Protein AF-A0A7S1LM70-F1 (afdb_monomer_lite)

Sequence (191 aa):
QLAQAATGIADCIKNAGPGILSAEEVKQVAGKLFTLMDSSLQRTQVEEKLADEDKAAAKRALQHFADDDDDDKDSDTDEEEQLRRNCEEVLGALMQVNCNEFLPCLEECGRRLSAWISTPHSKVVAMYLGCDLVEHLKEKSEPLWPCLMPEVFNALGSTDADARTAAAYCINLAAPLASFSQAAPGAFRRL

InterPro domains:
  IPR011989 Armadillo-like helical [G3DSA:1.25.10.10] (1-191)
  IPR016024 Armadillo-type fold [SSF48371] (9-172)
  IPR041389 Importin repeat 6 [PF18829] (2-107)

Structure (mmCIF, N/CA/C/O backbone):
data_AF-A0A7S1LM70-F1
#
_entry.i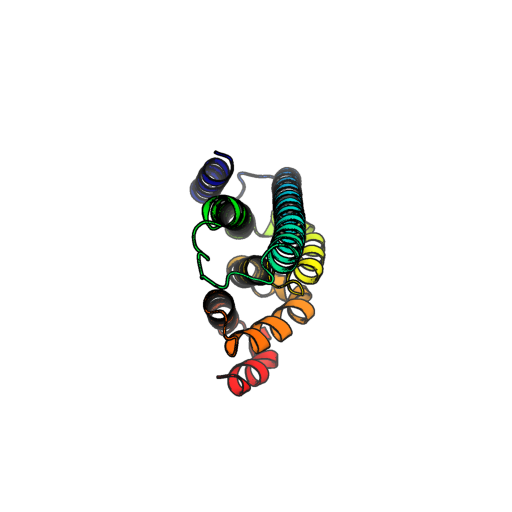d   AF-A0A7S1LM70-F1
#
loop_
_atom_site.group_PDB
_atom_site.id
_atom_site.type_symbol
_atom_site.label_atom_id
_atom_site.label_alt_id
_atom_site.label_comp_id
_atom_site.label_asym_id
_atom_site.label_entity_id
_atom_site.label_seq_id
_atom_site.pdbx_PDB_ins_code
_atom_site.Cartn_x
_atom_site.Cartn_y
_atom_site.Cartn_z
_atom_site.occupancy
_atom_site.B_iso_or_equiv
_atom_site.auth_seq_id
_atom_site.auth_comp_id
_atom_site.auth_asym_id
_atom_site.auth_atom_id
_atom_site.pdbx_PDB_model_num
ATOM 1 N N . GLN A 1 1 ? 18.795 6.825 2.603 1.00 74.31 1 GLN A N 1
ATOM 2 C CA . GLN A 1 1 ? 18.461 7.575 3.849 1.00 74.31 1 GLN A CA 1
ATOM 3 C C . GLN A 1 1 ? 16.952 7.707 4.080 1.00 74.31 1 GLN A C 1
ATOM 5 O O . GLN A 1 1 ? 16.509 7.458 5.194 1.00 74.31 1 GLN A O 1
ATOM 10 N N . LEU A 1 2 ? 16.147 8.052 3.064 1.00 84.69 2 LEU A N 1
ATOM 11 C CA . LEU A 1 2 ? 14.689 8.201 3.221 1.00 84.69 2 LEU A CA 1
ATOM 12 C C . LEU A 1 2 ? 13.965 6.888 3.564 1.00 84.69 2 LEU A C 1
ATOM 14 O O . LEU A 1 2 ? 13.113 6.890 4.445 1.00 84.69 2 LEU A O 1
ATOM 18 N N . ALA A 1 3 ? 14.350 5.765 2.945 1.00 85.25 3 ALA A N 1
ATOM 19 C CA . ALA A 1 3 ? 13.751 4.460 3.238 1.00 85.25 3 ALA A CA 1
ATOM 20 C C . ALA A 1 3 ? 13.913 4.064 4.720 1.00 85.25 3 ALA A C 1
ATOM 22 O O . ALA A 1 3 ? 12.948 3.678 5.373 1.00 85.25 3 ALA A O 1
ATOM 23 N N . GLN A 1 4 ? 15.109 4.242 5.289 1.00 90.38 4 GLN A N 1
ATOM 24 C CA . GLN A 1 4 ? 15.376 3.967 6.709 1.00 90.38 4 GLN A CA 1
ATOM 25 C C . GLN A 1 4 ? 14.598 4.901 7.643 1.00 90.38 4 GLN A C 1
ATOM 27 O O . GLN A 1 4 ? 14.129 4.476 8.697 1.00 90.38 4 GLN A O 1
ATOM 32 N N . ALA A 1 5 ? 14.442 6.172 7.257 1.00 92.62 5 ALA A N 1
ATOM 33 C CA . ALA A 1 5 ? 13.630 7.112 8.019 1.00 92.62 5 ALA A CA 1
ATOM 34 C C . ALA A 1 5 ? 12.156 6.676 8.057 1.00 92.62 5 ALA A C 1
ATOM 36 O O . ALA A 1 5 ? 11.540 6.755 9.115 1.00 92.62 5 ALA A O 1
ATOM 37 N N . ALA A 1 6 ? 11.610 6.172 6.944 1.00 94.25 6 ALA A N 1
ATOM 38 C CA . ALA A 1 6 ? 10.252 5.633 6.907 1.00 94.25 6 ALA A CA 1
ATOM 39 C C . ALA A 1 6 ? 10.093 4.435 7.861 1.00 94.25 6 ALA A C 1
ATOM 41 O O . ALA A 1 6 ? 9.179 4.445 8.680 1.00 94.25 6 ALA A O 1
ATOM 42 N N . THR A 1 7 ? 11.037 3.487 7.872 1.00 93.75 7 THR A N 1
ATOM 43 C CA . THR A 1 7 ? 11.036 2.376 8.845 1.00 93.75 7 THR A CA 1
ATOM 44 C C . THR A 1 7 ? 11.032 2.880 10.291 1.00 93.75 7 THR A C 1
ATOM 46 O O . THR A 1 7 ? 10.171 2.501 11.080 1.00 93.75 7 THR A O 1
ATOM 49 N N . GLY A 1 8 ? 11.928 3.813 10.635 1.00 95.56 8 GLY A N 1
ATOM 50 C CA . GLY A 1 8 ? 11.978 4.372 11.989 1.00 95.56 8 GLY A CA 1
ATOM 51 C C . GLY A 1 8 ? 10.697 5.113 12.389 1.00 95.56 8 GLY A C 1
ATOM 52 O O . GLY A 1 8 ? 10.307 5.077 13.554 1.00 95.56 8 GLY A O 1
ATOM 53 N N . ILE A 1 9 ? 10.006 5.752 11.439 1.00 95.88 9 ILE A N 1
ATOM 54 C CA . ILE A 1 9 ? 8.702 6.383 11.681 1.00 95.88 9 ILE A CA 1
ATOM 55 C C . ILE A 1 9 ? 7.627 5.320 11.934 1.00 95.88 9 ILE A C 1
ATOM 57 O O . ILE A 1 9 ? 6.858 5.471 12.885 1.00 95.88 9 ILE A O 1
ATOM 61 N N . ALA A 1 10 ? 7.580 4.251 11.131 1.00 96.88 10 ALA A N 1
ATOM 62 C CA . ALA A 1 10 ? 6.634 3.152 11.321 1.00 96.88 10 ALA A CA 1
ATOM 63 C C . ALA A 1 10 ? 6.796 2.532 12.716 1.00 96.88 10 ALA A C 1
ATOM 65 O O . ALA A 1 10 ? 5.814 2.397 13.447 1.00 96.88 10 ALA A O 1
ATOM 66 N N . ASP A 1 11 ? 8.036 2.260 13.130 1.00 97.31 11 ASP A N 1
ATOM 67 C CA . ASP A 1 11 ? 8.347 1.736 14.461 1.00 97.31 11 ASP A CA 1
ATOM 68 C C . ASP A 1 11 ? 7.925 2.695 15.576 1.00 97.31 11 ASP A C 1
ATOM 70 O O . ASP A 1 11 ? 7.333 2.271 16.571 1.00 97.31 11 ASP A O 1
ATOM 74 N N . CYS A 1 12 ? 8.189 3.997 15.429 1.00 97.00 12 CYS A N 1
ATOM 75 C CA . CYS A 1 12 ? 7.746 4.998 16.402 1.00 97.00 12 CYS A CA 1
ATOM 76 C C . CYS A 1 12 ? 6.218 4.998 16.557 1.00 97.00 12 CYS A C 1
ATOM 78 O O . CYS A 1 12 ? 5.722 5.021 17.682 1.00 97.00 12 CYS A O 1
ATOM 80 N N . ILE A 1 13 ? 5.476 4.947 15.446 1.00 96.69 13 ILE A N 1
ATOM 81 C CA . ILE A 1 13 ? 4.006 4.943 15.447 1.00 96.69 13 ILE A CA 1
ATOM 82 C C . ILE A 1 13 ? 3.476 3.667 16.110 1.00 96.69 13 ILE A C 1
ATOM 84 O O . ILE A 1 13 ? 2.653 3.751 17.024 1.00 96.69 13 ILE A O 1
ATOM 88 N N . LYS A 1 14 ? 3.988 2.495 15.708 1.00 96.56 14 LYS A N 1
ATOM 89 C CA . LYS A 1 14 ? 3.602 1.192 16.274 1.00 96.56 14 LYS A CA 1
ATOM 90 C C . LYS A 1 14 ? 3.845 1.145 17.786 1.00 96.56 14 LYS A C 1
ATOM 92 O O . LYS A 1 14 ? 2.970 0.713 18.532 1.00 96.56 14 LYS A O 1
ATOM 97 N N . ASN A 1 15 ? 5.003 1.629 18.243 1.00 97.06 15 ASN A N 1
ATOM 98 C CA . ASN A 1 15 ? 5.385 1.605 19.658 1.00 97.06 15 ASN A CA 1
ATOM 99 C C . ASN A 1 15 ? 4.656 2.648 20.512 1.00 97.06 15 ASN A C 1
ATOM 101 O O . ASN A 1 15 ? 4.409 2.399 21.691 1.00 97.06 15 ASN A O 1
ATOM 105 N N . ALA A 1 16 ? 4.317 3.809 19.949 1.00 96.44 16 ALA A N 1
ATOM 106 C CA . ALA A 1 16 ? 3.545 4.821 20.665 1.00 96.44 16 ALA A CA 1
ATOM 107 C C . ALA A 1 16 ? 2.099 4.367 20.924 1.00 96.44 16 ALA A C 1
ATOM 109 O O . ALA A 1 16 ? 1.536 4.673 21.975 1.00 96.44 16 ALA A O 1
ATOM 110 N N . GLY A 1 17 ? 1.524 3.598 19.994 1.00 93.19 17 GLY A N 1
ATOM 111 C CA . GLY A 1 17 ? 0.194 3.018 20.129 1.00 93.19 17 GLY A CA 1
ATOM 112 C C . GLY A 1 17 ? -0.952 4.002 19.843 1.00 93.19 17 GLY A C 1
ATOM 113 O O . GLY A 1 17 ? -0.739 5.069 19.261 1.00 93.19 17 GLY A O 1
ATOM 114 N N . PRO A 1 18 ? -2.196 3.628 20.198 1.00 94.25 18 PRO A N 1
ATOM 115 C CA . PRO A 1 18 ? -3.384 4.370 19.785 1.00 94.25 18 PRO A CA 1
ATOM 116 C C . PRO A 1 18 ? -3.525 5.756 20.414 1.00 94.25 18 PRO A C 1
ATOM 118 O O . PRO A 1 18 ? -3.229 5.952 21.592 1.00 94.25 18 PRO A O 1
ATOM 121 N N . GLY A 1 19 ? -4.073 6.700 19.643 1.00 87.81 19 GLY A N 1
ATOM 122 C CA . GLY A 1 19 ? -4.445 8.035 20.125 1.00 87.81 19 GLY A CA 1
ATOM 123 C C . GLY A 1 19 ? -3.283 9.023 20.249 1.00 87.81 19 GLY A C 1
ATOM 124 O O . GLY A 1 19 ? -3.474 10.111 20.789 1.00 87.81 19 GLY A O 1
ATOM 125 N N . ILE A 1 20 ? -2.091 8.665 19.757 1.00 92.69 20 ILE A N 1
ATOM 126 C CA . ILE A 1 20 ? -0.926 9.561 19.742 1.00 92.69 20 ILE A CA 1
ATOM 127 C C . ILE A 1 20 ? -0.993 10.599 18.613 1.00 92.69 20 ILE A C 1
ATOM 129 O O . ILE A 1 20 ? -0.403 11.668 18.740 1.00 92.69 20 ILE A O 1
ATOM 133 N N . LEU A 1 21 ? -1.716 10.298 17.528 1.00 96.25 21 LEU A N 1
ATOM 134 C CA . LEU A 1 21 ? -1.940 11.209 16.408 1.00 96.25 21 LEU A CA 1
ATOM 135 C C . LEU A 1 21 ? -3.422 11.563 16.304 1.00 96.25 21 LEU A C 1
ATOM 137 O O . LEU A 1 21 ? -4.296 10.701 16.381 1.00 96.25 21 LEU A O 1
ATOM 141 N N . SER A 1 22 ? -3.703 12.838 16.067 1.00 96.06 22 SER A N 1
ATOM 142 C CA . SER A 1 22 ? -5.025 13.311 15.664 1.00 96.06 22 SER A CA 1
ATOM 143 C C . SER A 1 22 ? -5.340 12.934 14.211 1.00 96.06 22 SER A C 1
ATOM 145 O O . SER A 1 22 ? -4.446 12.682 13.405 1.00 96.06 22 SER A O 1
ATOM 147 N N . ALA A 1 23 ? -6.621 12.977 13.831 1.00 95.12 23 ALA A N 1
ATOM 148 C CA . ALA A 1 23 ? -7.045 12.741 12.446 1.00 95.12 23 ALA A CA 1
ATOM 149 C C . ALA A 1 23 ? -6.369 13.676 11.427 1.00 95.12 23 ALA A C 1
ATOM 151 O O . ALA A 1 23 ? -6.061 13.259 10.311 1.00 95.12 23 ALA A O 1
ATOM 152 N N . GLU A 1 24 ? -6.100 14.926 11.809 1.00 97.06 24 GLU A N 1
ATOM 153 C CA . GLU A 1 24 ? -5.404 15.874 10.937 1.00 97.06 24 GLU A CA 1
ATOM 154 C C . GLU A 1 24 ? -3.925 15.499 10.767 1.00 97.06 24 GLU A C 1
ATOM 156 O O . GLU A 1 24 ? -3.412 15.513 9.650 1.00 97.06 24 GLU A O 1
ATOM 161 N N . GLU A 1 25 ? -3.246 15.085 11.838 1.00 97.50 25 GLU A N 1
ATOM 162 C CA . GLU A 1 25 ? -1.858 14.613 11.757 1.00 97.50 25 GLU A CA 1
ATOM 163 C C . GLU A 1 25 ? -1.750 13.327 10.934 1.00 97.50 25 GLU A C 1
ATOM 165 O O . GLU A 1 25 ? -0.886 13.236 10.062 1.00 97.50 25 GLU A O 1
ATOM 170 N N . VAL A 1 26 ? -2.664 12.370 11.133 1.00 97.88 26 VAL A N 1
ATOM 171 C CA . VAL A 1 26 ? -2.740 11.147 10.318 1.00 97.88 26 VAL A CA 1
ATOM 172 C C . VAL A 1 26 ? -2.883 11.499 8.838 1.00 97.88 26 VAL A C 1
ATOM 174 O O . VAL A 1 26 ? -2.116 11.005 8.010 1.00 97.88 26 VAL A O 1
ATOM 177 N N . LYS A 1 27 ? -3.804 12.408 8.499 1.00 97.44 27 LYS A N 1
ATOM 178 C CA . LYS A 1 27 ? -4.020 12.857 7.120 1.00 97.44 27 LYS A CA 1
ATOM 179 C C . LYS A 1 27 ? -2.780 13.525 6.524 1.00 97.44 27 LYS A C 1
ATOM 181 O O . LYS A 1 27 ? -2.438 13.266 5.369 1.00 97.44 27 LYS A O 1
ATOM 186 N N . GLN A 1 28 ? -2.091 14.367 7.291 1.00 97.62 28 GLN A N 1
ATOM 187 C CA . GLN A 1 28 ? -0.872 15.037 6.834 1.00 97.62 28 GLN A CA 1
ATOM 188 C C . GLN A 1 28 ? 0.273 14.054 6.593 1.00 97.62 28 GLN A C 1
ATOM 190 O O . GLN A 1 28 ? 0.974 14.174 5.585 1.00 97.62 28 GLN A O 1
ATOM 195 N N . VAL A 1 29 ? 0.470 13.087 7.492 1.00 97.50 29 VAL A N 1
ATOM 196 C CA . VAL A 1 29 ? 1.502 12.055 7.333 1.00 97.50 29 VAL A CA 1
ATOM 197 C C . VAL A 1 29 ? 1.180 11.184 6.120 1.00 97.50 29 VAL A C 1
ATOM 199 O O . VAL A 1 29 ? 2.020 11.072 5.228 1.00 97.50 29 VAL A O 1
ATOM 202 N N . ALA A 1 30 ? -0.045 10.660 6.019 1.00 97.94 30 ALA A N 1
ATOM 203 C CA . ALA A 1 30 ? -0.473 9.843 4.884 1.00 97.94 30 ALA A CA 1
ATOM 204 C C . ALA A 1 30 ? -0.316 10.587 3.546 1.00 97.94 30 ALA A C 1
ATOM 206 O O . ALA A 1 30 ? 0.267 10.058 2.602 1.00 97.94 30 ALA A O 1
ATOM 207 N N . GLY A 1 31 ? -0.747 11.851 3.470 1.00 97.62 31 GLY A N 1
ATOM 208 C CA . GLY A 1 31 ? -0.610 12.670 2.263 1.00 97.62 31 GLY A CA 1
ATOM 209 C C . GLY A 1 31 ? 0.844 12.887 1.826 1.00 97.62 31 GLY A C 1
ATOM 210 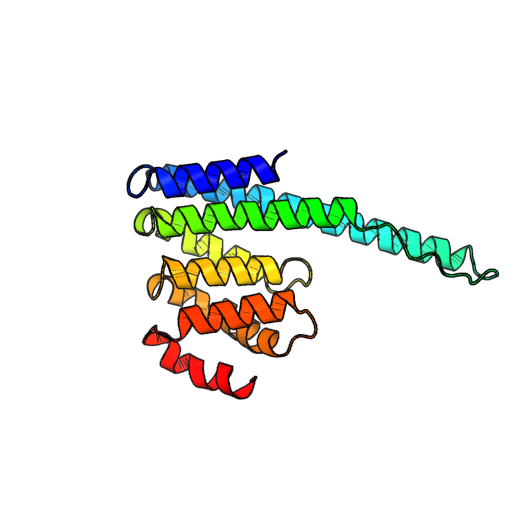O O . GLY A 1 31 ? 1.154 12.819 0.632 1.00 97.62 31 GLY A O 1
ATOM 211 N N . LYS A 1 32 ? 1.760 13.103 2.781 1.00 97.69 32 LYS A N 1
ATOM 212 C CA . LYS A 1 32 ? 3.200 13.213 2.495 1.00 97.69 32 LYS A CA 1
ATOM 213 C C . LYS A 1 32 ? 3.779 11.895 1.984 1.00 97.69 32 LYS A C 1
ATOM 215 O O . LYS A 1 32 ? 4.539 11.922 1.019 1.00 97.69 32 LYS A O 1
ATOM 220 N N . LEU A 1 33 ? 3.396 10.766 2.581 1.00 98.00 33 LEU A N 1
ATOM 221 C CA . LEU A 1 33 ? 3.830 9.437 2.140 1.00 98.00 33 LEU A CA 1
ATOM 222 C C . LEU A 1 33 ? 3.344 9.140 0.721 1.00 98.00 33 LEU A C 1
ATOM 224 O O . LEU A 1 33 ? 4.151 8.770 -0.124 1.00 98.00 33 LEU A O 1
ATOM 228 N N . PHE A 1 34 ? 2.072 9.411 0.413 1.00 97.56 34 PHE A N 1
ATOM 229 C CA . PHE A 1 34 ? 1.555 9.248 -0.948 1.00 97.56 34 PHE A CA 1
ATOM 230 C C . PHE A 1 34 ? 2.295 10.120 -1.964 1.00 97.56 34 PHE A C 1
ATOM 232 O O . PHE A 1 34 ? 2.633 9.646 -3.044 1.00 97.56 34 PHE A O 1
ATOM 239 N N . THR A 1 35 ? 2.605 11.368 -1.609 1.00 96.44 35 THR A N 1
ATOM 240 C CA . THR A 1 35 ? 3.386 12.268 -2.474 1.00 96.44 35 THR A CA 1
ATOM 241 C C . THR A 1 35 ? 4.795 11.725 -2.720 1.00 96.44 35 THR A C 1
ATOM 243 O O . THR A 1 35 ? 5.309 11.792 -3.839 1.00 96.44 35 THR A O 1
ATOM 246 N N . LEU A 1 36 ? 5.428 11.172 -1.684 1.00 96.19 36 LEU A N 1
ATOM 247 C CA . LEU A 1 36 ? 6.760 10.588 -1.785 1.00 96.19 36 LEU A CA 1
ATOM 248 C C . LEU A 1 36 ? 6.760 9.330 -2.663 1.00 96.19 36 LEU A C 1
ATOM 250 O O . LEU A 1 36 ? 7.633 9.191 -3.518 1.00 96.19 36 LEU A O 1
ATOM 254 N N . MET A 1 37 ? 5.754 8.468 -2.503 1.00 95.94 37 MET A N 1
ATOM 255 C CA . MET A 1 37 ? 5.565 7.274 -3.328 1.00 95.94 37 MET A CA 1
ATOM 256 C C . MET A 1 37 ? 5.287 7.629 -4.792 1.00 95.94 37 MET A C 1
ATOM 258 O O . MET A 1 37 ? 5.911 7.055 -5.676 1.00 95.94 37 MET A O 1
ATOM 262 N N . ASP A 1 38 ? 4.421 8.610 -5.067 1.00 94.38 38 ASP A N 1
ATOM 263 C CA . ASP A 1 38 ? 4.188 9.095 -6.435 1.00 94.38 38 ASP A CA 1
ATOM 264 C C . ASP A 1 38 ? 5.478 9.616 -7.074 1.00 94.38 38 ASP A C 1
ATOM 266 O O . ASP A 1 38 ? 5.779 9.307 -8.225 1.00 94.38 38 ASP A O 1
ATOM 270 N N . SER A 1 39 ? 6.253 10.395 -6.316 1.00 94.50 39 SER A N 1
ATOM 271 C CA . SER A 1 39 ? 7.518 10.950 -6.797 1.00 94.50 39 SER A CA 1
ATOM 272 C C . SER A 1 39 ? 8.534 9.844 -7.089 1.00 94.50 39 SER A C 1
ATOM 274 O O . SER A 1 39 ? 9.260 9.934 -8.073 1.00 94.50 39 SER A O 1
ATOM 276 N N . SER A 1 40 ? 8.573 8.808 -6.246 1.00 94.00 40 SER A N 1
ATOM 277 C CA . SER A 1 40 ? 9.378 7.600 -6.454 1.00 94.00 40 SER A CA 1
ATOM 278 C C . SER A 1 40 ? 8.985 6.877 -7.742 1.00 94.00 40 SER A C 1
ATOM 280 O O . SER A 1 40 ? 9.829 6.649 -8.603 1.00 94.00 40 SER A O 1
ATOM 282 N N . LEU A 1 41 ? 7.690 6.622 -7.940 1.00 92.25 41 LEU A N 1
ATOM 283 C CA . LEU A 1 41 ? 7.180 5.987 -9.156 1.00 92.25 41 LEU A CA 1
ATOM 284 C C . LEU A 1 41 ? 7.474 6.804 -10.416 1.00 92.25 41 LEU A C 1
ATOM 286 O O . LEU A 1 41 ? 7.793 6.240 -11.459 1.00 92.25 41 LEU A O 1
ATOM 290 N N . GLN A 1 42 ? 7.378 8.132 -10.334 1.00 92.44 42 GLN A N 1
ATOM 291 C CA . GLN A 1 42 ? 7.704 9.001 -11.457 1.00 92.44 42 GLN A CA 1
ATOM 292 C C . GLN A 1 42 ? 9.191 8.923 -11.830 1.00 92.44 42 GLN A C 1
ATOM 294 O O . GLN A 1 42 ? 9.500 8.951 -13.019 1.00 92.44 42 GLN A O 1
ATOM 299 N N . ARG A 1 43 ? 10.099 8.827 -10.848 1.00 92.00 43 ARG A N 1
ATOM 300 C CA . ARG A 1 43 ? 11.539 8.670 -11.111 1.00 92.00 43 ARG A CA 1
ATOM 301 C C . ARG A 1 43 ? 11.833 7.343 -11.804 1.00 92.00 43 ARG A C 1
ATOM 303 O O . ARG A 1 43 ? 12.395 7.378 -12.894 1.00 92.00 43 ARG A O 1
ATOM 310 N N . THR A 1 44 ? 11.311 6.234 -11.274 1.00 90.25 44 THR A N 1
ATOM 311 C CA . THR A 1 44 ? 11.448 4.906 -11.897 1.00 90.25 44 THR A CA 1
ATOM 312 C C . THR A 1 44 ? 10.946 4.907 -13.350 1.00 90.25 44 THR A C 1
ATOM 314 O O . THR A 1 44 ? 11.648 4.466 -14.252 1.00 90.25 44 THR A O 1
ATOM 317 N N . GLN A 1 45 ? 9.786 5.519 -13.631 1.00 88.56 45 GLN A N 1
ATOM 318 C CA . GLN A 1 45 ? 9.267 5.621 -15.007 1.00 88.56 45 GLN A CA 1
ATOM 319 C C . GLN A 1 45 ? 10.154 6.439 -15.959 1.00 88.56 45 GLN A C 1
ATOM 321 O O . GLN A 1 45 ? 10.109 6.235 -17.174 1.00 88.56 45 GLN A O 1
ATOM 326 N N . VAL A 1 46 ? 10.879 7.439 -15.453 1.00 90.06 46 VAL A N 1
ATOM 327 C CA . VAL A 1 46 ? 11.810 8.232 -16.269 1.00 90.06 46 VAL A CA 1
ATOM 328 C C . VAL A 1 46 ? 13.066 7.417 -16.559 1.00 90.06 46 VAL A C 1
ATOM 330 O O . VAL A 1 46 ? 13.498 7.375 -17.708 1.00 90.06 46 VAL A O 1
ATOM 333 N N . GLU A 1 47 ? 13.613 6.749 -15.547 1.00 88.12 47 GLU A N 1
ATOM 334 C CA . GLU A 1 47 ? 14.801 5.898 -15.665 1.00 88.12 47 GLU A CA 1
ATOM 335 C C . GLU A 1 47 ? 14.580 4.743 -16.644 1.00 88.12 47 GLU A C 1
ATOM 337 O O . GLU A 1 47 ? 15.414 4.517 -17.518 1.00 88.12 47 GLU A O 1
ATOM 342 N N . GLU A 1 48 ? 13.422 4.084 -16.585 1.00 84.69 48 GLU A N 1
ATOM 343 C CA . GLU A 1 48 ? 13.042 3.024 -17.527 1.00 84.69 48 GLU A CA 1
ATOM 344 C C . GLU A 1 48 ? 12.985 3.524 -18.970 1.00 84.69 48 GLU A C 1
ATOM 346 O O . GLU A 1 48 ? 13.536 2.898 -19.873 1.00 84.69 48 GLU A O 1
ATOM 351 N N . LYS A 1 49 ? 12.370 4.689 -19.205 1.00 87.75 49 LYS A N 1
ATOM 352 C CA . LYS A 1 49 ? 12.294 5.267 -20.555 1.00 87.75 49 LYS A CA 1
ATOM 353 C C . LYS A 1 49 ? 13.672 5.592 -21.111 1.00 87.75 49 LYS A C 1
ATOM 355 O O . LYS A 1 49 ? 13.933 5.306 -22.276 1.00 87.75 49 LYS A O 1
ATOM 360 N N . LEU A 1 50 ? 14.544 6.169 -20.288 1.00 88.50 50 LEU A N 1
ATOM 361 C CA . LEU A 1 50 ? 15.925 6.444 -20.680 1.00 88.50 50 LEU A CA 1
ATOM 362 C C . LEU A 1 50 ? 16.677 5.138 -20.965 1.00 88.50 50 LEU A C 1
ATOM 364 O O . LEU A 1 50 ? 17.359 5.029 -21.980 1.00 88.50 50 LEU A O 1
ATOM 368 N N . ALA A 1 51 ? 16.486 4.113 -20.131 1.00 85.88 51 ALA A N 1
ATOM 369 C CA . ALA A 1 51 ? 17.080 2.799 -20.332 1.00 85.88 51 ALA A CA 1
ATOM 370 C C . ALA A 1 51 ? 16.614 2.132 -21.637 1.00 85.88 51 ALA A C 1
ATOM 372 O O . ALA A 1 51 ? 17.440 1.543 -22.336 1.00 85.88 51 ALA A O 1
ATOM 373 N N . ASP A 1 52 ? 15.330 2.233 -21.978 1.00 86.31 52 ASP A N 1
ATOM 374 C CA . ASP A 1 52 ? 14.766 1.711 -23.224 1.00 86.31 52 ASP A CA 1
ATOM 375 C C . ASP A 1 52 ? 15.299 2.460 -24.453 1.00 86.31 52 ASP A C 1
ATOM 377 O O . ASP A 1 52 ? 15.637 1.839 -25.467 1.00 86.31 52 ASP A O 1
ATOM 381 N N . GLU A 1 53 ? 15.409 3.789 -24.370 1.00 88.94 53 GLU A N 1
ATOM 382 C CA . GLU A 1 53 ? 15.993 4.626 -25.422 1.00 88.94 53 GLU A CA 1
ATOM 383 C C . GLU A 1 53 ? 17.473 4.288 -25.651 1.00 88.94 53 GLU A C 1
ATOM 385 O O . GLU A 1 53 ? 17.885 4.092 -26.800 1.00 88.94 53 GLU A O 1
ATOM 390 N N . ASP A 1 54 ? 18.244 4.124 -24.575 1.00 87.38 54 ASP A N 1
ATOM 391 C CA . ASP A 1 54 ? 19.649 3.720 -24.621 1.00 87.38 54 ASP A CA 1
ATOM 392 C C . ASP A 1 54 ? 19.812 2.310 -25.198 1.00 87.38 54 ASP A C 1
ATOM 394 O O . ASP A 1 54 ? 20.625 2.107 -26.104 1.00 87.38 54 ASP A O 1
ATOM 398 N N . LYS A 1 55 ? 19.000 1.335 -24.757 1.00 84.94 55 LYS A N 1
ATOM 399 C CA . LYS A 1 55 ? 18.995 -0.031 -25.316 1.00 84.94 55 LYS A CA 1
ATOM 400 C C . LYS A 1 55 ? 18.652 -0.010 -26.808 1.00 84.94 55 LYS A C 1
ATOM 402 O O . LYS A 1 55 ? 19.296 -0.694 -27.609 1.00 84.94 55 LYS A O 1
ATOM 407 N N . ALA A 1 56 ? 17.679 0.801 -27.223 1.00 87.44 56 ALA A N 1
ATOM 408 C CA . ALA A 1 56 ? 17.315 0.949 -28.629 1.00 87.44 56 ALA A CA 1
ATOM 409 C C . ALA A 1 56 ? 18.430 1.610 -29.460 1.00 87.44 56 ALA A C 1
ATOM 411 O O . ALA A 1 56 ? 18.672 1.198 -30.600 1.00 87.44 56 ALA A O 1
ATOM 412 N N . ALA A 1 57 ? 19.121 2.612 -28.910 1.00 86.19 57 ALA A N 1
ATOM 413 C CA . ALA A 1 57 ? 20.252 3.275 -29.552 1.00 86.19 57 ALA A CA 1
ATOM 414 C C . ALA A 1 57 ? 21.468 2.341 -29.671 1.00 86.19 57 ALA A C 1
ATOM 416 O O . ALA A 1 57 ? 22.027 2.205 -30.763 1.00 86.19 57 ALA A O 1
ATOM 417 N N . ALA A 1 58 ? 21.815 1.627 -28.597 1.00 84.56 58 ALA A N 1
ATOM 418 C CA . ALA A 1 58 ? 22.879 0.627 -28.570 1.00 84.56 58 ALA A CA 1
ATOM 419 C C . ALA A 1 58 ? 22.616 -0.493 -29.585 1.00 84.56 58 ALA A C 1
ATOM 421 O O . ALA A 1 58 ? 23.483 -0.798 -30.401 1.00 84.56 58 ALA A O 1
ATOM 422 N N . LYS A 1 59 ? 21.385 -1.021 -29.650 1.00 84.25 59 LYS A N 1
ATOM 423 C CA . LYS A 1 59 ? 20.983 -2.034 -30.642 1.00 84.25 59 LYS A CA 1
ATOM 424 C C . LYS A 1 59 ? 21.094 -1.543 -32.090 1.00 84.25 59 LYS A C 1
ATOM 426 O O . LYS A 1 59 ? 21.378 -2.332 -32.989 1.00 84.25 59 LYS A O 1
ATOM 431 N N . ARG A 1 60 ? 20.870 -0.248 -32.345 1.00 83.94 60 ARG A N 1
ATOM 432 C CA . ARG A 1 60 ? 21.089 0.356 -33.673 1.00 83.94 60 ARG A CA 1
ATOM 433 C C . ARG A 1 60 ? 22.578 0.503 -33.996 1.00 83.94 60 ARG A C 1
ATOM 435 O O . ARG A 1 60 ? 22.949 0.312 -35.149 1.00 83.94 60 ARG A O 1
ATOM 442 N N . ALA A 1 61 ? 23.411 0.818 -33.004 1.00 79.62 61 ALA A N 1
ATOM 443 C CA . ALA A 1 61 ? 24.856 0.976 -33.168 1.00 79.62 61 ALA A CA 1
ATOM 444 C C . ALA A 1 61 ? 25.605 -0.368 -33.292 1.00 79.62 61 ALA A C 1
ATOM 446 O O . ALA A 1 61 ? 26.568 -0.467 -34.048 1.00 79.62 61 ALA A O 1
ATOM 447 N N . LEU A 1 62 ? 25.135 -1.414 -32.604 1.00 70.75 62 LEU A N 1
ATOM 448 C CA . LEU A 1 62 ? 25.755 -2.743 -32.513 1.00 70.75 62 LEU A CA 1
ATOM 449 C C . LEU A 1 62 ? 25.265 -3.744 -33.572 1.00 70.75 62 LEU A C 1
ATOM 451 O O . LEU A 1 62 ? 25.438 -4.946 -33.399 1.00 70.75 62 LEU A O 1
ATOM 455 N N . GLN A 1 63 ? 24.733 -3.295 -34.718 1.00 61.38 63 GLN A N 1
ATOM 456 C CA . GLN A 1 63 ? 24.317 -4.177 -35.829 1.00 61.38 63 GLN A CA 1
ATOM 457 C C . GLN A 1 63 ? 25.430 -5.108 -36.389 1.00 61.38 63 GLN A C 1
ATOM 459 O O . GLN A 1 63 ? 25.184 -5.807 -37.371 1.00 61.38 63 GLN A O 1
ATOM 464 N N . HIS A 1 64 ? 26.637 -5.146 -35.806 1.00 52.78 64 HIS A N 1
ATOM 465 C CA . HIS A 1 64 ? 27.743 -6.032 -36.190 1.00 52.78 64 HIS A CA 1
ATOM 466 C C . HIS A 1 64 ? 28.416 -6.835 -35.063 1.00 52.78 64 HIS A C 1
ATOM 468 O O . HIS A 1 64 ? 29.241 -7.684 -35.386 1.00 52.78 64 HIS A O 1
ATOM 474 N N . PHE A 1 65 ? 28.071 -6.651 -33.787 1.00 52.47 65 PHE A N 1
ATOM 475 C CA . PHE A 1 65 ? 28.654 -7.447 -32.700 1.00 52.47 65 PHE A CA 1
ATOM 476 C C . PHE A 1 65 ? 27.555 -7.828 -31.713 1.00 52.47 65 PHE A C 1
ATOM 478 O O . PHE A 1 65 ? 27.103 -7.005 -30.924 1.00 52.47 65 PHE A O 1
ATOM 485 N N . ALA A 1 66 ? 27.083 -9.068 -31.831 1.00 54.50 66 ALA A N 1
ATOM 486 C CA . ALA A 1 66 ? 26.340 -9.718 -30.770 1.00 54.50 66 ALA A CA 1
ATOM 487 C C . ALA A 1 66 ? 27.373 -10.242 -29.775 1.00 54.50 66 ALA A C 1
ATOM 489 O O . ALA A 1 66 ? 28.119 -11.149 -30.125 1.00 54.50 66 ALA A O 1
ATOM 490 N N . ASP A 1 67 ? 27.432 -9.642 -28.596 1.00 50.00 67 ASP A N 1
ATOM 491 C CA . ASP A 1 67 ? 27.740 -10.381 -27.381 1.00 50.00 67 ASP A CA 1
ATOM 492 C C . ASP A 1 67 ? 26.977 -9.735 -26.224 1.00 50.00 67 ASP A C 1
ATOM 494 O O . ASP A 1 67 ? 26.907 -8.508 -26.109 1.00 50.00 67 ASP A O 1
ATOM 498 N N . ASP A 1 68 ? 26.325 -10.618 -25.471 1.00 57.47 68 ASP A N 1
ATOM 499 C CA . ASP A 1 68 ? 25.601 -10.368 -24.233 1.00 57.47 68 ASP A CA 1
ATOM 500 C C . ASP A 1 68 ? 26.555 -9.778 -23.191 1.00 57.47 68 ASP A C 1
ATOM 502 O O . ASP A 1 68 ? 27.517 -10.431 -22.800 1.00 57.47 68 ASP A O 1
ATOM 506 N N . ASP A 1 69 ? 26.243 -8.582 -22.707 1.00 46.75 69 ASP A N 1
ATOM 507 C CA . ASP A 1 69 ? 26.591 -8.151 -21.352 1.00 46.75 69 ASP A CA 1
ATOM 508 C C . ASP A 1 69 ? 25.363 -7.394 -20.835 1.00 46.75 69 ASP A C 1
ATOM 510 O O . ASP A 1 69 ? 25.202 -6.185 -21.017 1.00 46.75 69 ASP A O 1
ATOM 514 N N . ASP A 1 70 ? 24.419 -8.171 -20.307 1.00 53.62 70 ASP A N 1
ATOM 515 C CA . ASP A 1 70 ? 23.197 -7.711 -19.648 1.00 53.62 70 ASP A CA 1
ATOM 516 C C . ASP A 1 70 ? 23.398 -7.991 -18.154 1.00 53.62 70 ASP A C 1
ATOM 518 O O . ASP A 1 70 ? 22.836 -8.931 -17.614 1.00 53.62 70 ASP A O 1
ATOM 522 N N . ASP A 1 71 ? 24.277 -7.226 -17.510 1.00 54.12 71 ASP A N 1
ATOM 523 C CA . ASP A 1 71 ? 24.433 -7.224 -16.055 1.00 54.12 71 ASP A CA 1
ATOM 524 C C . ASP A 1 71 ? 24.753 -5.791 -15.590 1.00 54.12 71 ASP A C 1
ATOM 52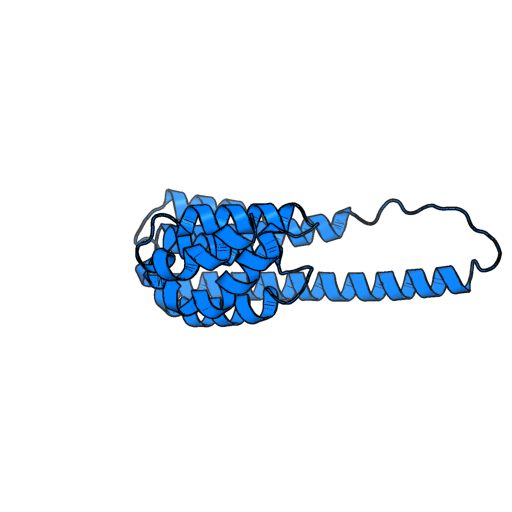6 O O . ASP A 1 71 ? 25.495 -5.063 -16.249 1.00 54.12 71 ASP A O 1
ATOM 530 N N . ASP A 1 72 ? 24.164 -5.404 -14.456 1.00 48.41 72 ASP A N 1
ATOM 531 C CA . ASP A 1 72 ? 24.283 -4.126 -13.726 1.00 48.41 72 ASP A CA 1
ATOM 532 C C . ASP A 1 72 ? 23.281 -2.995 -14.053 1.00 48.41 72 ASP A C 1
ATOM 534 O O . ASP A 1 72 ? 23.662 -1.856 -14.337 1.00 48.41 72 ASP A O 1
ATOM 538 N N . LYS A 1 73 ? 21.970 -3.249 -13.892 1.00 48.50 73 LYS A N 1
ATOM 539 C CA . LYS A 1 73 ? 20.958 -2.175 -13.706 1.00 48.50 73 LYS A CA 1
ATOM 540 C C . LYS A 1 73 ? 20.091 -2.297 -12.437 1.00 48.50 73 LYS A C 1
ATOM 542 O O . LYS A 1 73 ? 18.997 -1.738 -12.403 1.00 48.50 73 LYS A O 1
ATOM 547 N N . ASP A 1 74 ? 20.579 -2.955 -11.386 1.00 52.97 74 ASP A N 1
ATOM 548 C CA . ASP A 1 74 ? 19.741 -3.264 -10.212 1.00 52.97 74 ASP A CA 1
ATOM 549 C C . ASP A 1 74 ? 19.819 -2.260 -9.040 1.00 52.97 74 ASP A C 1
ATOM 551 O O . ASP A 1 74 ? 18.879 -2.192 -8.257 1.00 52.97 74 ASP A O 1
ATOM 555 N N . SER A 1 75 ? 20.855 -1.417 -8.889 1.00 55.25 75 SER A N 1
ATOM 556 C CA . SER A 1 75 ? 21.013 -0.692 -7.604 1.00 55.25 75 SER A CA 1
ATOM 557 C C . SER A 1 75 ? 19.949 0.372 -7.315 1.00 55.25 75 SER A C 1
ATOM 559 O O . SER A 1 75 ? 19.485 0.476 -6.182 1.00 55.25 75 SER A O 1
ATOM 561 N N . ASP A 1 76 ? 19.567 1.176 -8.308 1.00 60.25 76 ASP A N 1
ATOM 562 C CA . ASP A 1 76 ? 18.727 2.360 -8.065 1.00 60.25 76 ASP A CA 1
ATOM 563 C C . ASP A 1 76 ? 17.228 2.010 -8.086 1.00 60.25 76 ASP A C 1
ATOM 565 O O . ASP A 1 76 ? 16.436 2.572 -7.321 1.00 60.25 76 ASP A O 1
ATOM 569 N N . THR A 1 77 ? 16.845 1.012 -8.892 1.00 68.31 77 THR A N 1
ATOM 570 C CA . THR A 1 77 ? 15.484 0.452 -8.915 1.00 68.31 77 THR A CA 1
ATOM 571 C C . THR A 1 77 ? 15.138 -0.170 -7.561 1.00 68.31 77 THR A C 1
ATOM 573 O O . THR A 1 77 ? 14.068 0.116 -7.012 1.00 68.31 77 THR A O 1
ATOM 576 N N . ASP A 1 78 ? 16.074 -0.922 -6.975 1.00 79.50 78 ASP A N 1
ATOM 577 C CA . ASP A 1 78 ? 15.917 -1.555 -5.665 1.00 79.50 78 ASP A CA 1
ATOM 578 C C . ASP A 1 78 ? 15.754 -0.521 -4.538 1.00 79.50 78 ASP A C 1
ATOM 580 O O . ASP A 1 78 ? 14.931 -0.692 -3.631 1.00 79.50 78 ASP A O 1
ATOM 584 N N . GLU A 1 79 ? 16.490 0.597 -4.589 1.00 87.69 79 GLU A N 1
ATOM 585 C CA . GLU A 1 79 ? 16.369 1.667 -3.591 1.00 87.69 79 GLU A CA 1
ATOM 586 C C . GLU A 1 79 ? 14.990 2.343 -3.621 1.00 87.69 79 GLU A C 1
ATOM 588 O O . GLU A 1 79 ? 14.392 2.606 -2.567 1.00 87.69 79 GLU A O 1
ATOM 593 N N . GLU A 1 80 ? 14.468 2.625 -4.815 1.00 91.38 80 GLU A N 1
ATOM 594 C CA . GLU A 1 80 ? 13.153 3.240 -4.988 1.00 91.38 80 GLU A CA 1
ATOM 595 C C . GLU A 1 80 ? 12.019 2.273 -4.615 1.00 91.38 80 GLU A C 1
ATOM 597 O O . GLU A 1 80 ? 11.050 2.671 -3.961 1.00 91.38 80 GLU A O 1
ATOM 602 N N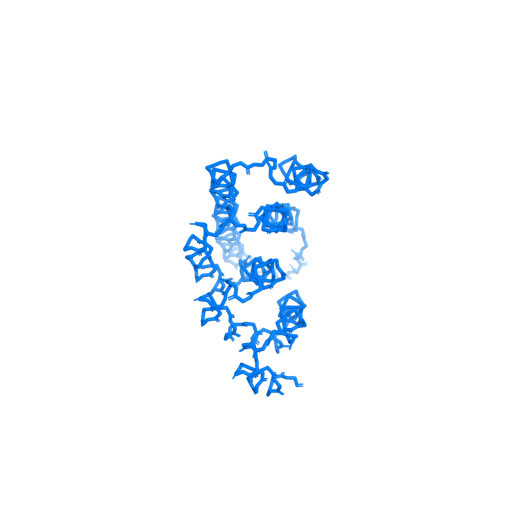 . GLU A 1 81 ? 12.142 0.988 -4.953 1.00 91.06 81 GLU A N 1
ATOM 603 C CA . GLU A 1 81 ? 11.209 -0.048 -4.504 1.00 91.06 81 GLU A CA 1
ATOM 604 C C . GLU A 1 81 ? 11.179 -0.168 -2.983 1.00 91.06 81 GLU A C 1
ATOM 606 O O . GLU A 1 81 ? 10.101 -0.105 -2.377 1.00 91.06 81 GLU A O 1
ATOM 611 N N . GLN A 1 82 ? 12.350 -0.235 -2.348 1.00 92.56 82 GLN A N 1
ATOM 612 C CA . GLN A 1 82 ? 12.459 -0.300 -0.895 1.00 92.56 82 GLN A CA 1
ATOM 613 C C . GLN A 1 82 ? 11.862 0.942 -0.226 1.00 92.56 82 GLN A C 1
ATOM 615 O O . GLN A 1 82 ? 11.169 0.832 0.790 1.00 92.56 82 GLN A O 1
ATOM 620 N N . LEU A 1 83 ? 12.080 2.133 -0.793 1.00 94.69 83 LEU A N 1
ATOM 621 C CA . LEU A 1 83 ? 11.454 3.359 -0.302 1.00 94.69 83 LEU A CA 1
ATOM 622 C C . LEU A 1 83 ? 9.926 3.249 -0.326 1.00 94.69 83 LEU A C 1
ATOM 624 O O . LEU A 1 83 ? 9.276 3.606 0.661 1.00 94.69 83 LEU A O 1
ATOM 628 N N . ARG A 1 84 ? 9.345 2.755 -1.425 1.00 95.50 84 ARG A N 1
ATOM 629 C CA . ARG A 1 84 ? 7.889 2.602 -1.561 1.00 95.50 84 ARG A CA 1
ATOM 630 C C . ARG A 1 84 ? 7.329 1.583 -0.577 1.00 95.50 84 ARG A C 1
ATOM 632 O O . ARG A 1 84 ? 6.307 1.875 0.041 1.00 95.50 84 ARG A O 1
ATOM 639 N N . ARG A 1 85 ? 7.999 0.440 -0.389 1.00 94.88 85 ARG A N 1
ATOM 640 C CA . ARG A 1 85 ? 7.620 -0.560 0.625 1.00 94.88 85 ARG A CA 1
ATOM 641 C C . ARG A 1 85 ? 7.648 0.036 2.032 1.00 94.88 85 ARG A C 1
ATOM 643 O O . ARG A 1 85 ? 6.678 -0.106 2.762 1.00 94.88 85 ARG A O 1
ATOM 650 N N . ASN A 1 86 ? 8.687 0.791 2.386 1.00 96.62 86 ASN A N 1
ATOM 651 C CA . ASN A 1 86 ? 8.784 1.378 3.726 1.00 96.62 86 ASN A CA 1
ATOM 652 C C . ASN A 1 86 ? 7.767 2.506 3.945 1.00 96.62 86 ASN A C 1
ATOM 654 O O . ASN A 1 86 ? 7.264 2.677 5.050 1.00 96.62 86 ASN A O 1
ATOM 658 N N . CYS A 1 87 ? 7.449 3.292 2.912 1.00 97.94 87 CYS A N 1
ATOM 659 C CA . CYS A 1 87 ? 6.380 4.290 3.007 1.00 97.94 87 CYS A CA 1
ATOM 660 C C . CYS A 1 87 ? 5.015 3.631 3.208 1.00 97.94 87 CYS A C 1
ATOM 662 O O . CYS A 1 87 ? 4.207 4.124 3.994 1.00 97.94 87 CYS A O 1
ATOM 664 N N . GLU A 1 88 ? 4.769 2.528 2.503 1.00 97.62 88 GLU A N 1
ATOM 665 C CA . GLU A 1 88 ? 3.561 1.734 2.676 1.00 97.62 88 GLU A CA 1
ATOM 666 C C . GLU A 1 88 ? 3.482 1.124 4.081 1.00 97.62 88 GLU A C 1
ATOM 668 O O . GLU A 1 88 ? 2.451 1.275 4.724 1.00 97.62 88 GLU A O 1
ATOM 673 N N . GLU A 1 89 ? 4.585 0.628 4.643 1.00 97.75 89 GLU A N 1
ATOM 674 C CA . GLU A 1 89 ? 4.616 0.146 6.029 1.00 97.75 89 GLU A CA 1
ATOM 675 C C . GLU A 1 89 ? 4.219 1.232 7.051 1.00 97.75 89 GLU A C 1
ATOM 677 O O . GLU A 1 89 ? 3.546 0.952 8.048 1.00 97.75 89 GLU A O 1
ATOM 682 N N . VAL A 1 90 ? 4.599 2.494 6.817 1.00 98.31 90 VAL A N 1
ATOM 683 C CA . VAL A 1 90 ? 4.144 3.609 7.665 1.00 98.31 90 VAL A CA 1
ATOM 684 C C . VAL A 1 90 ? 2.630 3.804 7.540 1.00 98.31 90 VAL A C 1
ATOM 686 O O . VAL A 1 90 ? 1.971 4.086 8.542 1.00 98.31 90 VAL A O 1
ATOM 689 N N . LEU A 1 91 ? 2.057 3.651 6.342 1.00 98.44 91 LEU A N 1
ATOM 690 C CA . LEU A 1 91 ? 0.603 3.707 6.155 1.00 98.44 91 LEU A CA 1
ATOM 691 C C . LEU A 1 91 ? -0.088 2.568 6.916 1.00 98.44 91 LEU A C 1
ATOM 693 O O . LEU A 1 91 ? -1.040 2.846 7.648 1.00 98.44 91 LEU A O 1
ATOM 697 N N . GLY A 1 92 ? 0.423 1.338 6.834 1.00 98.19 92 GLY A N 1
ATOM 698 C CA . GLY A 1 92 ? -0.052 0.208 7.634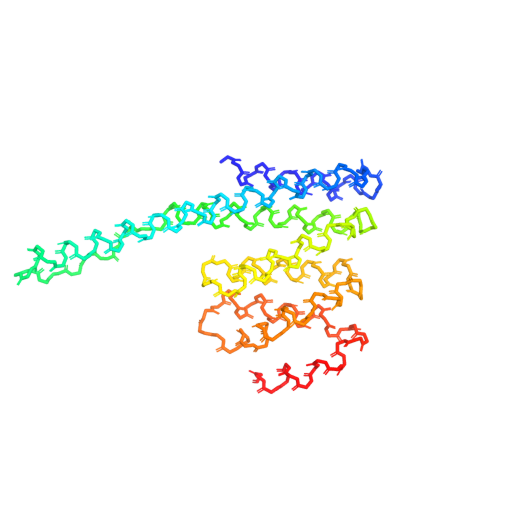 1.00 98.19 92 GLY A CA 1
ATOM 699 C C . GLY A 1 92 ? -0.000 0.490 9.133 1.00 98.19 92 GLY A C 1
ATOM 700 O O . GLY A 1 92 ? -1.004 0.347 9.831 1.00 98.19 92 GLY A O 1
ATOM 701 N N . ALA A 1 93 ? 1.119 1.030 9.628 1.00 98.31 93 ALA A N 1
ATOM 702 C CA . ALA A 1 93 ? 1.269 1.438 11.027 1.00 98.31 93 ALA A CA 1
ATOM 703 C C . ALA A 1 93 ? 0.205 2.462 11.461 1.00 98.31 93 ALA A C 1
ATOM 705 O O . ALA A 1 93 ? -0.368 2.348 12.549 1.00 98.31 93 ALA A O 1
ATOM 706 N N . LEU A 1 94 ? -0.090 3.454 10.611 1.00 98.31 94 LEU A N 1
ATOM 707 C CA . LEU A 1 94 ? -1.147 4.432 10.872 1.00 98.31 94 LEU A CA 1
ATOM 708 C C . LEU A 1 94 ? -2.523 3.765 10.948 1.00 98.31 94 LEU A C 1
ATOM 710 O O . LEU A 1 94 ? -3.282 4.068 11.868 1.00 98.31 94 LEU A O 1
ATOM 714 N N . MET A 1 95 ? -2.840 2.852 10.026 1.00 98.12 95 MET A N 1
ATOM 715 C CA . MET A 1 95 ? -4.107 2.113 10.039 1.00 98.12 95 MET A CA 1
ATOM 716 C C . MET A 1 95 ? -4.232 1.217 11.276 1.00 98.12 95 MET A C 1
ATOM 718 O O . MET A 1 95 ? -5.312 1.129 11.863 1.00 98.12 95 MET A O 1
ATOM 722 N N . GLN A 1 96 ? -3.130 0.585 11.685 1.00 97.56 96 GLN A N 1
ATOM 723 C CA . GLN A 1 96 ? -3.070 -0.331 12.817 1.00 97.56 96 GLN A CA 1
ATOM 724 C C . GLN A 1 96 ? -3.390 0.377 14.136 1.00 97.56 96 GLN A C 1
ATOM 726 O O . GLN A 1 96 ? -4.216 -0.111 14.910 1.00 97.56 96 GLN A O 1
ATOM 731 N N . VAL A 1 97 ? -2.736 1.511 14.414 1.00 97.06 97 VAL A N 1
ATOM 732 C CA . VAL A 1 97 ? -2.848 2.167 15.729 1.00 97.06 97 VAL A CA 1
ATOM 733 C C . VAL A 1 97 ? -3.825 3.347 15.743 1.00 97.06 97 VAL A C 1
ATOM 735 O O . VAL A 1 97 ? -4.351 3.668 16.802 1.00 97.06 97 VAL A O 1
ATOM 738 N N . ASN A 1 98 ? -4.149 3.946 14.590 1.00 94.56 98 ASN A N 1
ATOM 739 C CA . ASN A 1 98 ? -5.065 5.092 14.462 1.00 94.56 98 ASN A CA 1
ATOM 740 C C . ASN A 1 98 ? -6.209 4.806 13.465 1.00 94.56 98 ASN A C 1
ATOM 742 O O . ASN A 1 98 ? -6.532 5.624 12.604 1.00 94.56 98 ASN A O 1
ATOM 746 N N . CYS A 1 99 ? -6.818 3.617 13.552 1.00 95.00 99 CYS A N 1
ATOM 747 C CA . CYS A 1 99 ? -7.829 3.131 12.602 1.00 95.00 99 CYS A CA 1
ATOM 748 C C . CYS A 1 99 ? -8.957 4.141 12.327 1.00 95.00 99 CYS A C 1
ATOM 750 O O . CYS A 1 99 ? -9.321 4.344 11.171 1.00 95.00 99 CYS A O 1
ATOM 752 N N . ASN A 1 100 ? -9.523 4.773 13.363 1.00 95.75 100 ASN A N 1
ATOM 753 C CA . ASN A 1 100 ? -10.660 5.689 13.203 1.00 95.75 100 ASN A CA 1
ATOM 754 C C . ASN A 1 100 ? -10.234 7.020 12.579 1.00 95.75 100 ASN A C 1
ATOM 756 O O . ASN A 1 100 ? -10.914 7.546 11.700 1.00 95.75 100 ASN A O 1
ATOM 760 N N . GLU A 1 101 ? -9.093 7.532 13.017 1.00 97.31 101 GLU A N 1
ATOM 761 C CA . GLU A 1 101 ? -8.464 8.755 12.539 1.00 97.31 101 GLU A CA 1
ATOM 762 C C . GLU A 1 101 ? -7.974 8.611 11.092 1.00 97.31 101 GLU A C 1
ATOM 764 O O . GLU A 1 101 ? -7.911 9.605 10.372 1.00 97.31 101 GLU A O 1
ATOM 769 N N . PHE A 1 102 ? -7.676 7.385 10.646 1.00 97.81 102 PHE A N 1
ATOM 770 C CA . PHE A 1 102 ? -7.271 7.083 9.274 1.00 97.81 102 PHE A CA 1
ATOM 771 C C . PHE A 1 102 ? -8.448 6.982 8.293 1.00 97.81 102 PHE A C 1
ATOM 773 O O . PHE A 1 102 ? -8.256 7.231 7.106 1.00 97.81 102 PHE A O 1
ATOM 780 N N . LEU A 1 103 ? -9.678 6.677 8.735 1.00 96.62 103 LEU A N 1
ATOM 781 C CA . LEU A 1 103 ? -10.833 6.497 7.830 1.00 96.62 103 LEU A CA 1
ATOM 782 C C . LEU A 1 103 ? -11.081 7.650 6.839 1.00 96.62 103 LEU A C 1
ATOM 784 O O . LEU A 1 103 ? -11.420 7.361 5.690 1.00 96.62 103 LEU A O 1
ATOM 788 N N . PRO A 1 104 ? -10.883 8.936 7.196 1.00 96.12 104 PRO A N 1
ATOM 789 C CA . PRO A 1 104 ? -10.978 10.039 6.239 1.00 96.12 104 PRO A CA 1
ATOM 790 C C . PRO A 1 104 ? -9.998 9.943 5.055 1.00 96.12 104 PRO A C 1
ATOM 792 O O . PRO A 1 104 ? -10.194 10.625 4.053 1.00 96.12 104 PRO A O 1
ATOM 795 N N . CYS A 1 105 ? -8.956 9.112 5.147 1.00 97.44 105 CYS A N 1
ATOM 796 C CA . CYS A 1 105 ? -7.985 8.862 4.081 1.00 97.44 105 CYS A CA 1
ATOM 797 C C . CYS A 1 105 ? -8.416 7.741 3.115 1.00 97.44 105 CYS A C 1
ATOM 799 O O . CYS A 1 105 ? -7.704 7.481 2.146 1.00 97.44 105 CYS A O 1
ATOM 801 N N . LEU A 1 106 ? -9.556 7.068 3.330 1.00 96.56 106 LEU A N 1
ATOM 802 C CA . LEU A 1 106 ? -9.985 5.943 2.483 1.00 96.56 106 LEU A CA 1
ATOM 803 C C . LEU A 1 106 ? -10.210 6.335 1.021 1.00 96.56 106 LEU A C 1
ATOM 805 O O . LEU A 1 106 ? -9.837 5.582 0.125 1.00 96.56 106 LEU A O 1
ATOM 809 N N . GLU A 1 107 ? -10.786 7.512 0.770 1.00 95.94 107 GLU A N 1
ATOM 810 C CA . GLU A 1 107 ? -10.992 8.008 -0.596 1.00 95.94 107 GLU A CA 1
ATOM 811 C C . GLU A 1 107 ? -9.653 8.174 -1.331 1.00 95.94 107 GLU A C 1
ATOM 813 O O . GLU A 1 107 ? -9.505 7.753 -2.481 1.00 95.94 107 GLU A O 1
ATOM 818 N N . GLU A 1 108 ? -8.646 8.704 -0.631 1.00 96.56 108 GLU A N 1
ATOM 819 C CA . GLU A 1 108 ? -7.284 8.818 -1.150 1.00 96.56 108 GLU A CA 1
ATOM 820 C C . GLU A 1 108 ? -6.705 7.443 -1.475 1.00 96.56 108 GLU A C 1
ATOM 822 O O . GLU A 1 108 ? -6.208 7.234 -2.582 1.00 96.56 108 GLU A O 1
ATOM 827 N N . CYS A 1 109 ? -6.820 6.492 -0.543 1.00 97.50 109 CYS A N 1
ATOM 828 C CA . CYS A 1 109 ? -6.337 5.127 -0.731 1.00 97.50 109 CYS A CA 1
ATOM 829 C C . CYS A 1 109 ? -6.967 4.486 -1.971 1.00 97.50 109 CYS A C 1
ATOM 831 O O . CYS A 1 109 ? -6.255 3.927 -2.799 1.00 97.50 109 CYS A O 1
ATOM 833 N N . GLY A 1 110 ? -8.283 4.628 -2.152 1.00 96.00 110 GLY A N 1
ATOM 834 C CA . GLY A 1 110 ? -8.991 4.111 -3.322 1.00 96.00 110 GLY A CA 1
ATOM 835 C C . GLY A 1 110 ? -8.488 4.702 -4.638 1.00 96.00 110 GLY A C 1
ATOM 836 O O . GLY A 1 110 ? -8.287 3.973 -5.617 1.00 96.00 110 GLY A O 1
ATOM 837 N N . ARG A 1 111 ? -8.222 6.014 -4.663 1.00 95.69 111 ARG A N 1
ATOM 838 C CA . ARG A 1 111 ? -7.649 6.681 -5.837 1.00 95.69 111 ARG A CA 1
ATOM 839 C C . ARG A 1 111 ? -6.239 6.176 -6.146 1.00 95.69 111 ARG A C 1
ATOM 841 O O . ARG A 1 111 ? -5.934 5.933 -7.313 1.00 95.69 111 ARG A O 1
ATOM 848 N N . ARG A 1 112 ? -5.392 6.001 -5.127 1.00 95.38 112 ARG A N 1
ATOM 849 C CA . ARG A 1 112 ? -4.022 5.481 -5.286 1.00 95.38 112 ARG A CA 1
ATOM 850 C C . ARG A 1 112 ? -4.003 4.029 -5.731 1.00 95.38 112 ARG A C 1
ATOM 852 O O . ARG A 1 112 ? -3.351 3.729 -6.723 1.00 95.38 112 ARG A O 1
ATOM 859 N N . LEU A 1 113 ? -4.793 3.170 -5.089 1.00 95.38 113 LEU A N 1
ATOM 860 C CA . LEU A 1 113 ? -4.973 1.779 -5.499 1.00 95.38 113 LEU A CA 1
ATOM 861 C C . LEU A 1 113 ? -5.354 1.687 -6.972 1.00 95.38 113 LEU A C 1
ATOM 863 O O . LEU A 1 113 ? -4.679 1.007 -7.732 1.00 95.38 113 LEU A O 1
ATOM 867 N N . SER A 1 114 ? -6.378 2.428 -7.397 1.00 92.88 114 SER A N 1
ATOM 868 C CA . SER A 1 114 ? -6.850 2.380 -8.785 1.00 92.88 114 SER A CA 1
ATOM 869 C C . SER A 1 114 ? -5.770 2.812 -9.785 1.00 92.88 114 SER A C 1
ATOM 871 O O . SER A 1 114 ? -5.636 2.207 -10.848 1.00 92.88 114 SER A O 1
ATOM 873 N N . ALA A 1 115 ? -4.982 3.837 -9.444 1.00 92.56 115 ALA A N 1
ATOM 874 C CA . ALA A 1 115 ? -3.898 4.327 -10.292 1.00 92.56 115 ALA A CA 1
ATOM 875 C C . ALA A 1 115 ? -2.713 3.349 -10.365 1.00 92.56 115 ALA A C 1
ATOM 877 O O . ALA A 1 115 ? -2.139 3.137 -11.433 1.00 92.56 115 ALA A O 1
ATOM 878 N N . TRP A 1 116 ? -2.335 2.757 -9.234 1.00 93.88 116 TRP A N 1
ATOM 879 C CA . TRP A 1 116 ? -1.120 1.955 -9.123 1.00 93.88 116 TRP A CA 1
ATOM 880 C C . TRP A 1 116 ? -1.335 0.493 -9.511 1.00 93.88 116 TRP A C 1
ATOM 882 O O . TRP A 1 116 ? -0.500 -0.098 -10.187 1.00 93.88 116 TRP A O 1
ATOM 892 N N . ILE A 1 117 ? -2.488 -0.091 -9.180 1.00 90.12 117 ILE A N 1
ATOM 893 C CA . ILE A 1 117 ? -2.728 -1.525 -9.385 1.00 90.12 117 ILE A CA 1
ATOM 894 C C . ILE A 1 117 ? -2.727 -1.935 -10.863 1.00 90.12 117 ILE A C 1
ATOM 896 O O . ILE A 1 117 ? -2.458 -3.086 -11.188 1.00 90.12 117 ILE A O 1
ATOM 900 N N . SER A 1 118 ? -2.982 -0.991 -11.770 1.00 83.06 118 SER A N 1
ATOM 901 C CA . SER A 1 118 ? -2.990 -1.233 -13.217 1.00 83.06 118 SER A CA 1
ATOM 902 C C . SER A 1 118 ? -1.603 -1.129 -13.866 1.00 83.06 118 SER A C 1
ATOM 904 O O . SER A 1 118 ? -1.467 -1.424 -15.051 1.00 83.06 118 SER A O 1
ATOM 906 N N . THR A 1 119 ? -0.575 -0.709 -13.123 1.00 85.19 119 THR A N 1
ATOM 907 C CA . THR A 1 119 ? 0.775 -0.469 -13.653 1.00 85.19 119 THR A CA 1
ATOM 908 C C . THR A 1 119 ? 1.732 -1.544 -13.131 1.00 85.19 119 THR A C 1
ATOM 910 O O . THR A 1 119 ? 1.791 -1.724 -11.918 1.00 85.19 119 THR A O 1
ATOM 913 N N . PRO A 1 120 ? 2.511 -2.245 -13.980 1.00 82.25 120 PRO A N 1
ATOM 914 C CA . PRO A 1 120 ? 3.377 -3.346 -13.540 1.00 82.25 120 PRO A CA 1
ATOM 915 C C . PRO A 1 120 ? 4.281 -2.999 -12.342 1.00 82.25 120 PRO A C 1
ATOM 917 O O . PRO A 1 120 ? 4.214 -3.674 -11.320 1.00 82.25 120 PRO A O 1
ATOM 920 N N . HIS A 1 121 ? 5.007 -1.881 -12.412 1.00 80.50 121 HIS A N 1
ATOM 921 C CA . HIS A 1 121 ? 5.998 -1.464 -11.403 1.00 80.50 121 HIS A CA 1
ATOM 922 C C . HIS A 1 121 ? 5.406 -0.932 -10.088 1.00 80.50 121 HIS A C 1
ATOM 924 O O . HIS A 1 121 ? 6.115 -0.761 -9.099 1.00 80.50 121 HIS A O 1
ATOM 930 N N . SER A 1 122 ? 4.103 -0.645 -10.047 1.00 90.50 122 SER A N 1
ATOM 931 C CA . SER A 1 122 ? 3.422 -0.207 -8.820 1.00 90.50 122 SER A CA 1
ATOM 932 C C . SER A 1 122 ? 2.315 -1.150 -8.364 1.00 90.50 122 SER A C 1
ATOM 934 O O . SER A 1 122 ? 1.758 -0.965 -7.281 1.00 90.50 122 SER A O 1
ATOM 936 N N . LYS A 1 123 ? 2.046 -2.212 -9.129 1.00 92.81 123 LYS A N 1
ATOM 937 C CA . LYS A 1 123 ? 1.039 -3.224 -8.814 1.00 92.81 123 LYS A CA 1
ATOM 938 C C . LYS A 1 123 ? 1.309 -3.889 -7.471 1.00 92.81 123 LYS A C 1
ATOM 940 O O . LYS A 1 123 ? 0.396 -3.981 -6.656 1.00 92.81 123 LYS A O 1
ATOM 945 N N . VAL A 1 124 ? 2.548 -4.310 -7.224 1.00 93.69 124 VAL A N 1
ATOM 946 C CA . VAL A 1 124 ? 2.919 -5.017 -5.990 1.00 93.69 124 VAL A CA 1
ATOM 947 C C . VAL A 1 124 ? 2.726 -4.121 -4.765 1.00 93.69 124 VAL A C 1
ATOM 949 O O . VAL A 1 124 ? 2.049 -4.518 -3.819 1.00 93.69 124 VAL A O 1
ATOM 952 N N . VAL A 1 125 ? 3.224 -2.878 -4.790 1.00 95.44 125 VAL A N 1
ATOM 953 C CA . VAL A 1 125 ? 3.028 -1.950 -3.659 1.00 95.44 125 VAL A CA 1
ATOM 954 C C . VAL A 1 125 ? 1.555 -1.570 -3.466 1.00 95.44 125 VAL A C 1
ATOM 956 O O . VAL A 1 125 ? 1.107 -1.431 -2.332 1.00 95.44 125 VAL A O 1
ATOM 959 N N . ALA A 1 126 ? 0.770 -1.471 -4.543 1.00 96.62 126 ALA A N 1
ATOM 960 C CA . ALA A 1 126 ? -0.673 -1.271 -4.443 1.00 96.62 126 ALA A CA 1
ATOM 961 C C . ALA A 1 126 ? -1.373 -2.465 -3.777 1.00 96.62 126 ALA A C 1
ATOM 963 O O . ALA A 1 126 ? -2.268 -2.276 -2.959 1.00 96.62 126 ALA A O 1
ATOM 964 N N . MET A 1 127 ? -0.966 -3.695 -4.099 1.00 96.50 127 MET A N 1
ATOM 965 C CA . MET A 1 127 ? -1.526 -4.896 -3.475 1.00 96.50 127 MET A CA 1
ATOM 966 C C . MET A 1 127 ? -1.204 -4.969 -1.988 1.00 96.50 127 MET A C 1
ATOM 968 O O . MET A 1 127 ? -2.092 -5.309 -1.211 1.00 96.50 127 MET A O 1
ATOM 972 N N . TYR A 1 128 ? 0.014 -4.609 -1.583 1.00 97.75 128 TYR A N 1
ATOM 973 C CA . TYR A 1 128 ? 0.368 -4.538 -0.167 1.00 97.75 128 TYR A CA 1
ATOM 974 C C . TYR A 1 128 ? -0.415 -3.446 0.575 1.00 97.75 128 TYR A C 1
ATOM 976 O O . TYR A 1 128 ? -1.029 -3.759 1.590 1.00 97.75 128 TYR A O 1
ATOM 984 N N . LEU A 1 129 ? -0.591 -2.253 -0.012 1.00 98.06 129 LEU A N 1
ATOM 985 C CA . LEU A 1 129 ? -1.508 -1.249 0.547 1.00 98.06 129 LEU A CA 1
ATOM 986 C C . LEU A 1 129 ? -2.930 -1.820 0.718 1.00 98.06 129 LEU A C 1
ATOM 988 O O . LEU A 1 129 ? -3.614 -1.552 1.703 1.00 98.06 129 LEU A O 1
ATOM 992 N N . GLY A 1 130 ? -3.382 -2.624 -0.247 1.00 97.81 130 GLY A N 1
ATOM 993 C CA . GLY A 1 130 ? -4.627 -3.383 -0.155 1.00 97.81 130 GLY A CA 1
ATOM 994 C C . GLY A 1 130 ? -4.648 -4.384 1.004 1.00 97.81 130 GLY A C 1
ATOM 995 O O . GLY A 1 130 ? -5.674 -4.514 1.669 1.00 97.81 130 GLY A O 1
ATOM 996 N N . CYS A 1 131 ? -3.533 -5.065 1.271 1.00 98.31 131 CYS A N 1
ATOM 997 C CA . CYS A 1 131 ? -3.379 -5.960 2.416 1.00 98.31 131 CYS A CA 1
ATOM 998 C C . CYS A 1 131 ? -3.537 -5.196 3.731 1.00 98.31 131 CYS A C 1
ATOM 1000 O O . CYS A 1 131 ? -4.378 -5.590 4.531 1.00 98.31 131 CYS A O 1
ATOM 1002 N N . ASP A 1 132 ? -2.839 -4.075 3.913 1.00 98.44 132 ASP A N 1
ATOM 1003 C CA . ASP A 1 132 ? -2.926 -3.259 5.132 1.00 98.44 132 ASP A CA 1
ATOM 1004 C C . ASP A 1 132 ? -4.347 -2.737 5.383 1.00 98.44 132 ASP A C 1
ATOM 1006 O O . ASP A 1 132 ? -4.853 -2.764 6.511 1.00 98.44 132 ASP A O 1
ATOM 1010 N N . LEU A 1 133 ? -5.044 -2.320 4.319 1.00 98.31 133 LEU A N 1
ATOM 1011 C CA . LEU A 1 133 ? -6.448 -1.914 4.398 1.00 98.31 133 LEU A CA 1
ATOM 1012 C C . LEU A 1 133 ? -7.331 -3.060 4.911 1.00 98.31 133 LEU A C 1
ATOM 1014 O O . LEU A 1 133 ? -8.148 -2.855 5.812 1.00 98.31 133 LEU A O 1
ATOM 1018 N N . VAL A 1 134 ? -7.168 -4.266 4.363 1.00 97.94 134 VAL A N 1
ATOM 1019 C CA . VAL A 1 134 ? -7.937 -5.448 4.781 1.00 97.94 134 VAL A CA 1
ATOM 1020 C C . VAL A 1 134 ? -7.560 -5.876 6.201 1.00 97.94 134 VAL A C 1
ATOM 1022 O O . VAL A 1 134 ? -8.444 -6.163 7.005 1.00 97.94 134 VAL A O 1
ATOM 1025 N N . GLU A 1 135 ? -6.274 -5.889 6.538 1.00 98.00 135 GLU A N 1
ATOM 1026 C CA . GLU A 1 135 ? -5.763 -6.345 7.830 1.00 98.00 135 GLU A CA 1
ATOM 1027 C C . GLU A 1 135 ? -6.208 -5.433 8.976 1.00 98.00 135 GLU A C 1
ATOM 1029 O O . GLU A 1 135 ? -6.742 -5.894 9.993 1.00 98.00 135 GLU A O 1
ATOM 1034 N N . HIS A 1 136 ? -5.996 -4.128 8.817 1.00 97.94 136 HIS A N 1
ATOM 1035 C CA . HIS A 1 136 ? -6.132 -3.173 9.909 1.00 97.94 136 HIS A CA 1
ATOM 1036 C C . HIS A 1 136 ? -7.497 -2.488 9.936 1.00 97.94 136 HIS A C 1
ATOM 1038 O O . HIS A 1 136 ? -8.014 -2.197 11.018 1.00 97.94 136 HIS A O 1
ATOM 1044 N N . LEU A 1 137 ? -8.118 -2.252 8.775 1.00 97.56 137 LEU A N 1
ATOM 1045 C CA . LEU A 1 137 ? -9.437 -1.612 8.700 1.00 97.56 137 LEU A CA 1
ATOM 1046 C C . LEU A 1 137 ? -10.581 -2.617 8.523 1.00 97.56 137 LEU A C 1
ATOM 1048 O O . LEU A 1 137 ? -11.732 -2.269 8.806 1.00 97.56 137 LEU A O 1
ATOM 1052 N N . LYS A 1 138 ? -10.283 -3.861 8.124 1.00 96.25 138 LYS A N 1
ATOM 1053 C CA . LYS A 1 138 ? -11.244 -4.972 8.031 1.00 96.25 138 LYS A CA 1
ATOM 1054 C C . LYS A 1 138 ? -12.468 -4.605 7.195 1.00 96.25 138 LYS A C 1
ATOM 1056 O O . LYS A 1 138 ? -12.312 -4.110 6.082 1.00 96.25 138 LYS A O 1
ATOM 1061 N N . GLU A 1 139 ? -13.680 -4.789 7.716 1.00 95.44 139 GLU A N 1
ATOM 1062 C CA . GLU A 1 139 ? -14.944 -4.473 7.042 1.00 95.44 139 GLU A CA 1
ATOM 1063 C C . GLU A 1 139 ? -15.029 -3.000 6.606 1.00 95.44 139 GLU A C 1
ATOM 1065 O O . GLU A 1 139 ? -15.679 -2.667 5.619 1.00 95.44 139 GLU A O 1
ATOM 1070 N N . LYS A 1 140 ? -14.309 -2.086 7.274 1.00 96.50 140 LYS A N 1
ATOM 1071 C CA . LYS A 1 140 ? -14.267 -0.672 6.866 1.00 96.50 140 LYS A CA 1
ATOM 1072 C C . LYS A 1 140 ? -13.529 -0.457 5.536 1.00 96.50 140 LYS A C 1
ATOM 1074 O O . LYS A 1 140 ? -13.691 0.600 4.931 1.00 96.50 140 LYS A O 1
ATOM 1079 N N . SER A 1 141 ? -12.737 -1.430 5.076 1.00 96.62 141 SER A N 1
ATOM 1080 C CA . SER A 1 141 ? -12.060 -1.395 3.771 1.00 96.62 141 SER A CA 1
ATOM 1081 C C . SER A 1 141 ? -12.931 -1.879 2.606 1.00 96.62 141 SER A C 1
ATOM 1083 O O . SER A 1 141 ? -12.565 -1.654 1.452 1.00 96.62 141 SER A O 1
ATOM 1085 N N . GLU A 1 142 ? -14.094 -2.487 2.877 1.00 95.19 142 GLU A N 1
ATOM 1086 C CA . GLU A 1 142 ? -14.999 -3.044 1.858 1.00 95.19 142 GLU A CA 1
ATOM 1087 C C . GLU A 1 142 ? -15.327 -2.105 0.690 1.00 95.19 142 GLU A C 1
ATOM 1089 O O . GLU A 1 142 ? -15.352 -2.583 -0.447 1.00 95.19 142 GLU A O 1
ATOM 1094 N N . PRO A 1 143 ? -15.523 -0.783 0.888 1.00 95.19 143 PRO A N 1
ATOM 1095 C CA . PRO A 1 143 ? -15.775 0.128 -0.227 1.00 95.19 143 PRO A CA 1
ATOM 1096 C C . PRO A 1 143 ? -14.675 0.128 -1.300 1.00 95.19 143 PRO A C 1
ATOM 1098 O O . PRO A 1 143 ? -14.945 0.489 -2.443 1.00 95.19 143 PRO A O 1
ATOM 1101 N N . LEU A 1 144 ? -13.448 -0.278 -0.953 1.00 95.75 144 LEU A N 1
ATOM 1102 C CA . LEU A 1 144 ? -12.303 -0.349 -1.867 1.00 95.75 144 LEU A CA 1
ATOM 1103 C C . LEU A 1 144 ? -12.112 -1.744 -2.485 1.00 95.75 144 LEU A C 1
ATOM 1105 O O . LEU A 1 144 ? -11.345 -1.910 -3.431 1.00 95.75 144 LEU A O 1
ATOM 1109 N N . TRP A 1 145 ? -12.823 -2.767 -2.010 1.00 94.19 145 TRP A N 1
ATOM 1110 C CA . TRP A 1 145 ? -12.679 -4.128 -2.533 1.00 94.19 145 TRP A CA 1
ATOM 1111 C C . TRP A 1 145 ? -13.035 -4.273 -4.016 1.00 94.19 145 TRP A C 1
ATOM 1113 O O . TRP A 1 145 ? -12.348 -5.042 -4.689 1.00 94.19 145 TRP A O 1
ATOM 1123 N N . PRO A 1 146 ? -14.032 -3.556 -4.578 1.00 91.50 146 PRO A N 1
ATOM 1124 C CA . PRO A 1 146 ? -14.340 -3.655 -6.002 1.00 91.50 146 PRO A CA 1
ATOM 1125 C C . PRO A 1 146 ? -13.180 -3.280 -6.934 1.00 91.50 146 PRO A C 1
ATOM 1127 O O . PRO A 1 146 ? -13.117 -3.823 -8.034 1.00 91.50 146 PRO A O 1
ATOM 1130 N N . CYS A 1 147 ? -12.265 -2.389 -6.523 1.00 90.69 147 CYS A N 1
ATOM 1131 C CA . CYS A 1 147 ? -11.073 -2.065 -7.317 1.00 90.69 147 CYS A CA 1
ATOM 1132 C C . CYS A 1 147 ? -9.858 -2.941 -6.975 1.00 90.69 147 CYS A C 1
ATOM 1134 O O . CYS A 1 147 ? -8.998 -3.139 -7.828 1.00 90.69 147 CYS A O 1
ATOM 1136 N N . LEU A 1 148 ? -9.801 -3.500 -5.762 1.00 93.81 148 LEU A N 1
ATOM 1137 C CA . LEU A 1 148 ? -8.687 -4.325 -5.289 1.00 93.81 148 LEU A CA 1
ATOM 1138 C C . LEU A 1 148 ? -8.833 -5.813 -5.655 1.00 93.81 148 LEU A C 1
ATOM 1140 O O . LEU A 1 148 ? -7.940 -6.408 -6.258 1.00 93.81 148 LEU A O 1
ATOM 1144 N N . MET A 1 149 ? -9.955 -6.434 -5.287 1.00 93.62 149 MET A N 1
ATOM 1145 C CA . MET A 1 149 ? -10.122 -7.894 -5.307 1.00 93.62 149 MET A CA 1
ATOM 1146 C C . MET A 1 149 ? -10.022 -8.529 -6.702 1.00 93.62 149 MET A C 1
ATOM 1148 O O . MET A 1 149 ? -9.421 -9.600 -6.805 1.00 93.62 149 MET A O 1
ATOM 1152 N N . PRO A 1 150 ? -10.539 -7.921 -7.793 1.00 92.12 150 PRO A N 1
ATOM 1153 C CA . PRO A 1 150 ? -10.350 -8.480 -9.132 1.00 92.12 150 PRO A CA 1
ATOM 1154 C C . PRO A 1 150 ? -8.872 -8.653 -9.503 1.00 92.12 150 PRO A C 1
ATOM 1156 O O . PRO A 1 150 ? -8.487 -9.691 -10.044 1.00 92.12 150 PRO A O 1
ATOM 1159 N N . GLU A 1 151 ? -8.038 -7.670 -9.163 1.00 93.44 151 GLU A N 1
ATOM 1160 C CA . GLU A 1 151 ? -6.602 -7.711 -9.437 1.00 93.44 151 GLU A CA 1
ATOM 1161 C C . GLU A 1 151 ? -5.874 -8.694 -8.522 1.00 93.44 151 GLU A C 1
ATOM 1163 O O . GLU A 1 151 ? -5.022 -9.439 -9.004 1.00 93.44 151 GLU A O 1
ATOM 1168 N N . VAL A 1 152 ? -6.256 -8.778 -7.243 1.00 94.31 152 VAL A N 1
ATOM 1169 C CA . VAL A 1 152 ? -5.753 -9.808 -6.318 1.00 94.31 152 VAL A CA 1
ATOM 1170 C C . VAL A 1 152 ? -6.023 -11.209 -6.875 1.00 94.31 152 VAL A C 1
ATOM 1172 O O . VAL A 1 152 ? -5.110 -12.026 -6.963 1.00 94.31 152 VAL A O 1
ATOM 1175 N N . PHE A 1 153 ? -7.246 -11.495 -7.332 1.00 93.81 153 PHE A N 1
ATOM 1176 C CA . PHE A 1 153 ? -7.574 -12.808 -7.898 1.00 93.81 153 PHE A CA 1
ATOM 1177 C C . PHE A 1 153 ? -6.785 -13.119 -9.168 1.00 93.81 153 PHE A C 1
ATOM 1179 O O . PHE A 1 153 ? -6.377 -14.260 -9.374 1.00 93.81 153 PHE A O 1
ATOM 1186 N N . ASN A 1 154 ? -6.570 -12.124 -10.028 1.00 91.81 154 ASN A N 1
ATOM 1187 C CA . ASN A 1 154 ? -5.750 -12.301 -11.222 1.00 91.81 154 ASN A CA 1
ATOM 1188 C C . ASN A 1 154 ? -4.282 -12.570 -10.859 1.00 91.81 154 ASN A C 1
ATOM 1190 O O . ASN A 1 154 ? -3.645 -13.420 -11.480 1.00 91.81 154 ASN A O 1
ATOM 1194 N N . ALA A 1 155 ? -3.763 -11.893 -9.835 1.00 93.69 155 ALA A N 1
ATOM 1195 C CA . ALA A 1 155 ? -2.372 -12.004 -9.421 1.00 93.69 155 ALA A CA 1
ATOM 1196 C C . ALA A 1 155 ? -2.013 -13.334 -8.751 1.00 93.69 155 ALA A C 1
ATOM 1198 O O . ALA A 1 155 ? -0.848 -13.712 -8.807 1.00 93.69 155 ALA A O 1
ATOM 1199 N N . LEU A 1 156 ? -2.980 -14.099 -8.225 1.00 93.75 156 LEU A N 1
ATOM 1200 C CA . LEU A 1 156 ? -2.741 -15.464 -7.722 1.00 93.75 156 LEU A CA 1
ATOM 1201 C C . LEU A 1 156 ? -2.085 -16.383 -8.769 1.00 93.75 156 LEU A C 1
ATOM 1203 O O . LEU A 1 156 ? -1.276 -17.238 -8.419 1.00 93.75 156 LEU A O 1
ATOM 1207 N N . GLY A 1 157 ? -2.404 -16.180 -10.052 1.00 90.81 157 GLY A N 1
ATOM 1208 C CA . GLY A 1 157 ? -1.818 -16.913 -11.177 1.00 90.81 157 GLY A CA 1
ATOM 1209 C C . GLY A 1 157 ? -0.698 -16.166 -11.909 1.00 90.81 157 GLY A C 1
ATOM 1210 O O . GLY A 1 157 ? -0.339 -16.568 -13.014 1.00 90.81 157 GLY A O 1
ATOM 1211 N N . SER A 1 158 ? -0.185 -15.059 -11.358 1.00 91.56 158 SER A N 1
ATOM 1212 C CA . SER A 1 158 ? 0.867 -14.255 -11.996 1.00 91.56 158 SER A CA 1
ATOM 1213 C C . SER A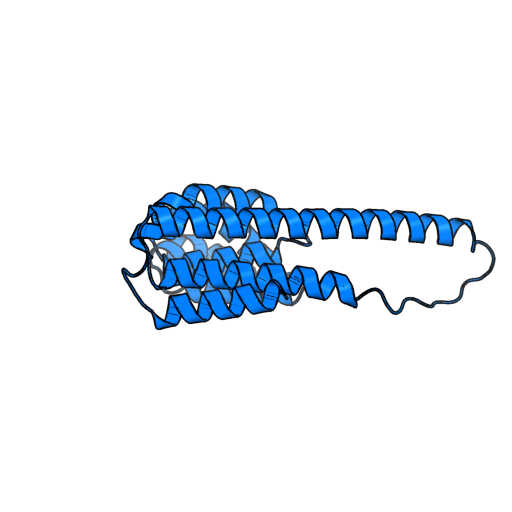 1 158 ? 2.174 -15.040 -12.128 1.00 91.56 158 SER A C 1
ATOM 1215 O O . SER A 1 158 ? 2.468 -15.891 -11.296 1.00 91.56 158 SER A O 1
ATOM 1217 N N . THR A 1 159 ? 3.003 -14.741 -13.130 1.00 91.62 159 THR A N 1
ATOM 1218 C CA . THR A 1 159 ? 4.389 -15.247 -13.195 1.00 91.62 159 THR A CA 1
ATOM 1219 C C . THR A 1 159 ? 5.315 -14.509 -12.228 1.00 91.62 159 THR A C 1
ATOM 1221 O O . THR A 1 159 ? 6.277 -15.101 -11.742 1.00 91.62 159 THR A O 1
ATOM 1224 N N . ASP A 1 160 ? 4.974 -13.269 -11.882 1.00 90.69 160 ASP A N 1
ATOM 1225 C CA . ASP A 1 160 ? 5.643 -12.469 -10.856 1.00 90.69 160 ASP A CA 1
ATOM 1226 C C . ASP A 1 160 ? 5.367 -13.049 -9.455 1.00 90.69 160 ASP A C 1
ATOM 1228 O O . ASP A 1 160 ? 4.213 -13.189 -9.033 1.00 90.69 160 ASP A O 1
ATOM 1232 N N . ALA A 1 161 ? 6.439 -13.435 -8.758 1.00 93.44 161 ALA A N 1
ATOM 1233 C CA . ALA A 1 161 ? 6.375 -14.063 -7.444 1.00 93.44 161 ALA A CA 1
ATOM 1234 C C . ALA A 1 161 ? 5.908 -13.105 -6.341 1.00 93.44 161 ALA A C 1
ATOM 1236 O O . ALA A 1 161 ? 5.191 -13.545 -5.437 1.00 93.44 161 ALA A O 1
ATOM 1237 N N . ASP A 1 162 ? 6.242 -11.821 -6.432 1.00 92.62 162 ASP A N 1
ATOM 1238 C CA . ASP A 1 162 ? 5.866 -10.834 -5.423 1.00 92.62 162 ASP A CA 1
ATOM 1239 C C . ASP A 1 162 ? 4.391 -10.478 -5.547 1.00 92.62 162 ASP A C 1
ATOM 1241 O O . ASP A 1 162 ? 3.669 -10.467 -4.546 1.00 92.62 162 ASP A O 1
ATOM 1245 N N . ALA A 1 163 ? 3.896 -10.323 -6.779 1.00 93.38 163 ALA A N 1
ATOM 1246 C CA . ALA A 1 163 ? 2.466 -10.173 -7.033 1.00 93.38 163 ALA A CA 1
ATOM 1247 C C . ALA A 1 163 ? 1.662 -11.382 -6.521 1.00 93.38 163 ALA A C 1
ATOM 1249 O O . ALA A 1 163 ? 0.628 -11.200 -5.872 1.00 93.38 163 ALA A O 1
ATOM 1250 N N . ARG A 1 164 ? 2.137 -12.619 -6.755 1.00 95.00 164 ARG A N 1
ATOM 1251 C CA . ARG A 1 164 ? 1.490 -13.827 -6.203 1.00 95.00 164 ARG A CA 1
ATOM 1252 C C . ARG A 1 164 ? 1.480 -13.822 -4.676 1.00 95.00 164 ARG A C 1
ATOM 1254 O O . ARG A 1 164 ? 0.462 -14.166 -4.078 1.00 95.00 164 ARG A O 1
ATOM 1261 N N . THR A 1 165 ? 2.596 -13.448 -4.053 1.00 95.94 165 THR A N 1
ATOM 1262 C CA . THR A 1 165 ? 2.748 -13.429 -2.591 1.00 95.94 165 THR A CA 1
ATOM 1263 C C . THR A 1 165 ? 1.814 -12.404 -1.956 1.00 95.94 165 THR A C 1
ATOM 1265 O O . THR A 1 165 ? 1.044 -12.757 -1.062 1.00 95.94 165 THR A O 1
ATOM 1268 N N . ALA A 1 166 ? 1.803 -11.171 -2.469 1.00 96.25 166 ALA A N 1
ATOM 1269 C CA . ALA A 1 166 ? 0.904 -10.118 -2.006 1.00 96.25 166 ALA A CA 1
ATOM 1270 C C . ALA A 1 166 ? -0.568 -10.521 -2.184 1.00 96.25 166 ALA A C 1
ATOM 1272 O O . ALA A 1 166 ? -1.381 -10.357 -1.274 1.00 96.25 166 ALA A O 1
ATOM 1273 N N . ALA A 1 167 ? -0.915 -11.126 -3.324 1.00 95.94 167 ALA A N 1
ATOM 1274 C CA . ALA A 1 167 ? -2.268 -11.602 -3.572 1.00 95.94 167 ALA A CA 1
ATOM 1275 C C . ALA A 1 167 ? -2.695 -12.698 -2.587 1.00 95.94 167 ALA A C 1
ATOM 1277 O O . ALA A 1 167 ? -3.754 -12.595 -1.969 1.00 95.94 167 ALA A O 1
ATOM 1278 N N . ALA A 1 168 ? -1.869 -13.731 -2.402 1.00 96.31 168 ALA A N 1
ATOM 1279 C CA . ALA A 1 168 ? -2.153 -14.816 -1.467 1.00 96.31 168 ALA A CA 1
ATOM 1280 C C . ALA A 1 168 ? -2.291 -14.303 -0.025 1.00 96.31 168 ALA A C 1
ATOM 1282 O O . ALA A 1 168 ? -3.196 -14.730 0.696 1.00 96.31 168 ALA A O 1
ATOM 1283 N N . TYR A 1 169 ? -1.445 -13.347 0.372 1.00 97.50 169 TYR A N 1
ATOM 1284 C CA . TYR A 1 169 ? -1.533 -12.697 1.674 1.00 97.50 169 TYR A CA 1
ATOM 1285 C C . TYR A 1 169 ? -2.852 -11.932 1.840 1.00 97.50 169 TYR A C 1
ATOM 1287 O O . TYR A 1 169 ? -3.567 -12.159 2.816 1.00 97.50 169 TYR A O 1
ATOM 1295 N N . CYS A 1 170 ? -3.244 -11.126 0.848 1.00 97.06 170 CYS A N 1
ATOM 1296 C CA . CYS A 1 170 ? -4.517 -10.403 0.853 1.00 97.06 170 CYS A CA 1
ATOM 1297 C C . CYS A 1 170 ? -5.721 -11.349 1.008 1.00 97.06 170 CYS A C 1
ATOM 1299 O O . CYS A 1 170 ? -6.617 -11.092 1.812 1.00 97.06 170 CYS A O 1
ATOM 1301 N N . ILE A 1 171 ? -5.725 -12.487 0.299 1.00 96.25 171 ILE A N 1
ATOM 1302 C CA . ILE A 1 171 ? -6.776 -13.508 0.444 1.00 96.25 171 ILE A CA 1
ATOM 1303 C C . ILE A 1 171 ? -6.791 -14.101 1.849 1.00 96.25 171 ILE A C 1
ATOM 1305 O O . ILE A 1 171 ? -7.865 -14.249 2.428 1.00 96.25 171 ILE A O 1
ATOM 1309 N N . ASN A 1 172 ? -5.626 -14.425 2.409 1.00 95.88 172 ASN A N 1
ATOM 1310 C CA . ASN A 1 172 ? -5.528 -14.955 3.766 1.00 95.88 172 ASN A CA 1
ATOM 1311 C C . ASN A 1 172 ? -6.070 -13.964 4.811 1.00 95.88 172 ASN A C 1
ATOM 1313 O O . ASN A 1 172 ? -6.754 -14.376 5.745 1.00 95.88 172 ASN A O 1
ATOM 1317 N N . LEU A 1 173 ? -5.816 -12.666 4.628 1.00 96.88 173 LEU A N 1
ATOM 1318 C CA . LEU A 1 173 ? -6.345 -11.602 5.483 1.00 96.88 173 LEU A CA 1
ATOM 1319 C C . LEU A 1 173 ? -7.858 -11.411 5.327 1.00 96.88 173 LEU A C 1
ATOM 1321 O O . LEU A 1 173 ? -8.555 -11.178 6.313 1.00 96.88 173 LEU A O 1
ATOM 1325 N N . ALA A 1 174 ? -8.375 -11.521 4.102 1.00 95.69 174 ALA A N 1
ATOM 1326 C CA . ALA A 1 174 ? -9.793 -11.331 3.817 1.00 95.69 174 ALA A CA 1
ATOM 1327 C C . ALA A 1 174 ? -10.645 -12.552 4.198 1.00 95.69 174 ALA A C 1
ATOM 1329 O O . ALA A 1 174 ? -11.804 -12.392 4.573 1.00 95.69 174 ALA A O 1
ATOM 1330 N N . ALA A 1 175 ? -10.089 -13.766 4.136 1.00 94.12 175 ALA A N 1
ATOM 1331 C CA . ALA A 1 175 ? -10.812 -15.023 4.338 1.00 94.12 175 ALA A CA 1
ATOM 1332 C C . ALA A 1 175 ? -11.648 -15.110 5.635 1.00 94.12 175 ALA A C 1
ATOM 1334 O O . ALA A 1 175 ? -12.756 -15.650 5.571 1.00 94.12 175 ALA A O 1
ATOM 1335 N N . PRO A 1 176 ? -11.197 -14.588 6.794 1.00 94.06 176 PRO A N 1
ATOM 1336 C CA . PRO A 1 176 ? -11.986 -14.598 8.025 1.00 94.06 176 PRO A CA 1
ATOM 1337 C C . PRO A 1 176 ? -13.142 -13.585 8.045 1.00 94.06 176 PRO A C 1
ATOM 1339 O O . PRO A 1 176 ? -14.000 -13.672 8.925 1.00 94.06 176 PRO A O 1
ATOM 1342 N N . LEU A 1 177 ? -13.168 -12.609 7.131 1.00 93.75 177 LEU A N 1
ATOM 1343 C CA . LEU A 1 177 ? -14.180 -11.554 7.103 1.00 93.75 177 LEU A CA 1
ATOM 1344 C C . LEU A 1 177 ? -15.477 -12.084 6.488 1.00 93.75 177 LEU A C 1
ATOM 1346 O O . LEU A 1 177 ? -15.484 -12.642 5.390 1.00 93.75 177 LEU A O 1
ATOM 1350 N N . ALA A 1 178 ? -16.608 -11.858 7.161 1.00 90.75 178 ALA A N 1
ATOM 1351 C CA . ALA A 1 178 ? -17.909 -12.346 6.695 1.00 90.75 178 ALA A CA 1
ATOM 1352 C C . ALA A 1 178 ? -18.237 -11.851 5.275 1.00 90.75 178 ALA A C 1
ATOM 1354 O O . ALA A 1 178 ? -18.760 -12.603 4.448 1.00 90.75 178 ALA A O 1
ATOM 1355 N N . SER A 1 179 ? -17.865 -10.612 4.964 1.00 89.06 179 SER A N 1
ATOM 1356 C CA . SER A 1 179 ? -18.084 -9.978 3.663 1.00 89.06 179 SER A CA 1
ATOM 1357 C C . SER A 1 179 ? -17.275 -10.619 2.536 1.00 89.06 179 SER A C 1
ATOM 1359 O O . SER A 1 179 ? -17.694 -10.585 1.378 1.00 89.06 179 SER A O 1
ATOM 1361 N N . PHE A 1 180 ? -16.164 -11.293 2.853 1.00 90.25 180 PHE A N 1
ATOM 1362 C CA . PHE A 1 180 ? -15.375 -12.012 1.856 1.00 90.25 180 PHE A CA 1
ATOM 1363 C C . PHE A 1 180 ? -16.086 -13.262 1.328 1.00 90.25 180 PHE A C 1
ATOM 1365 O O . PHE A 1 180 ? -15.784 -13.713 0.225 1.00 90.25 180 PHE A O 1
ATOM 1372 N N . SER A 1 181 ? -17.096 -13.784 2.033 1.00 83.94 181 SER A N 1
ATOM 1373 C CA . SER A 1 181 ? -17.897 -14.926 1.561 1.00 83.94 181 SER A CA 1
ATOM 1374 C C . SER A 1 181 ? -18.466 -14.732 0.147 1.00 83.94 181 SER A C 1
ATOM 1376 O O . SER A 1 181 ? -18.546 -15.692 -0.619 1.00 83.94 181 SER A O 1
ATOM 1378 N N . GLN A 1 182 ? -18.795 -13.493 -0.237 1.00 77.69 182 GLN A N 1
ATOM 1379 C CA . GLN A 1 182 ? -19.298 -13.161 -1.575 1.00 77.69 182 GLN A CA 1
ATOM 1380 C C . GLN A 1 182 ? -18.203 -13.216 -2.651 1.00 77.69 182 GLN A C 1
ATOM 1382 O O . GLN A 1 182 ? -18.477 -13.533 -3.808 1.00 77.69 182 GLN A O 1
ATOM 1387 N N . ALA A 1 183 ? -16.961 -12.923 -2.270 1.00 75.25 183 ALA A N 1
ATOM 1388 C CA . ALA A 1 183 ? -15.811 -12.847 -3.164 1.00 75.25 183 ALA A CA 1
ATOM 1389 C C . ALA A 1 183 ? -15.023 -14.175 -3.227 1.00 75.25 183 ALA A C 1
ATOM 1391 O O . ALA A 1 183 ? -14.353 -14.454 -4.225 1.00 75.25 183 ALA A O 1
ATOM 1392 N N . ALA A 1 184 ? -15.165 -15.036 -2.214 1.00 77.25 184 ALA A N 1
ATOM 1393 C CA . ALA A 1 184 ? -14.461 -16.311 -2.076 1.00 77.25 184 ALA A CA 1
ATOM 1394 C C . ALA A 1 184 ? -14.543 -17.234 -3.314 1.00 77.25 184 ALA A C 1
ATOM 1396 O O . ALA A 1 184 ? -13.504 -17.768 -3.712 1.00 77.25 184 ALA A O 1
ATOM 1397 N N . PRO A 1 185 ? -15.692 -17.396 -4.012 1.00 82.25 185 PRO A N 1
ATOM 1398 C CA . PRO A 1 185 ? -15.750 -18.219 -5.226 1.00 82.25 185 PRO A CA 1
ATOM 1399 C C . PRO A 1 185 ? -14.866 -17.709 -6.378 1.00 82.25 185 PRO A C 1
ATOM 1401 O O . PRO A 1 185 ? -14.557 -18.460 -7.304 1.00 82.25 185 PRO A O 1
ATOM 1404 N N . GLY A 1 186 ? -14.500 -16.423 -6.380 1.00 75.62 186 GLY A N 1
ATOM 1405 C CA . GLY A 1 186 ? -13.540 -15.848 -7.325 1.00 75.62 186 GLY A CA 1
ATOM 1406 C C . GLY A 1 186 ? -12.118 -16.334 -7.058 1.00 75.62 186 GLY A C 1
ATOM 1407 O O . GLY A 1 186 ? -11.473 -16.835 -7.977 1.00 75.62 186 GLY A O 1
ATOM 1408 N N . ALA A 1 187 ? -11.679 -16.269 -5.798 1.00 76.50 187 ALA A N 1
ATOM 1409 C CA . ALA A 1 187 ? -10.358 -16.726 -5.369 1.00 76.50 187 ALA A CA 1
ATOM 1410 C C . ALA A 1 187 ? -10.149 -18.228 -5.626 1.00 76.50 187 ALA A C 1
ATOM 1412 O O . ALA A 1 187 ? -9.167 -18.617 -6.252 1.00 76.50 187 ALA A O 1
ATOM 1413 N N . PHE A 1 188 ? -11.110 -19.071 -5.228 1.00 77.44 188 PHE A N 1
ATOM 1414 C CA . PHE A 1 188 ? -10.999 -20.530 -5.369 1.00 77.44 188 PHE A CA 1
ATOM 1415 C C . PHE A 1 188 ? -10.866 -21.024 -6.814 1.00 77.44 188 PHE A C 1
ATOM 1417 O O . PHE A 1 188 ? -10.361 -22.115 -7.029 1.00 77.44 188 PHE A O 1
ATOM 1424 N N . ARG A 1 189 ? -11.320 -20.256 -7.812 1.00 81.50 189 ARG A N 1
ATOM 1425 C CA . ARG A 1 189 ? -11.208 -20.639 -9.232 1.00 81.50 189 ARG A CA 1
ATOM 1426 C C . ARG A 1 189 ? -9.825 -20.376 -9.835 1.00 81.50 189 ARG A C 1
ATOM 1428 O O . ARG A 1 189 ? -9.604 -20.741 -10.988 1.00 81.50 189 ARG A O 1
ATOM 1435 N N . ARG A 1 190 ? -8.953 -19.665 -9.118 1.00 76.44 190 ARG A N 1
ATOM 1436 C CA . ARG A 1 190 ? -7.623 -19.242 -9.582 1.00 76.44 190 ARG A CA 1
ATOM 1437 C C . ARG A 1 190 ? -6.476 -19.994 -8.902 1.00 76.44 190 ARG A C 1
ATOM 1439 O O . ARG A 1 190 ? -5.353 -19.889 -9.384 1.00 76.44 190 ARG A O 1
ATOM 1446 N N . LEU A 1 191 ? -6.775 -20.704 -7.814 1.00 63.06 191 LEU A N 1
ATOM 1447 C CA . LEU A 1 191 ? -5.909 -21.699 -7.176 1.00 63.06 191 LEU A CA 1
ATOM 1448 C C . LEU A 1 191 ? -5.996 -23.028 -7.937 1.00 63.06 191 LEU A C 1
ATOM 1450 O O . LEU A 1 191 ? -4.961 -23.722 -8.001 1.00 63.06 191 LEU A O 1
#

Radius of gyration: 19.0 Å; chains: 1; bounding box: 48×38×57 Å

Foldseek 3Di:
DLLVVLQVLLVVLLVVFAPPDALVRLVVLLVVLLVLLVVLVVVVVVVVVVVVVVVVVVCVVVPPDDDDDPDDPPDSLVVSLSSLLSSLSSNLSCLQRYVVSCLVCLVVLLVSLLVQCVDPSRVLSSLQNLLSCCQRNNPSNVVSCVSRLVSLLVQCQDPDPSSVVSSVSSCVSNVVHPVCVVVVVSNVVSD

Secondary structure (DSSP, 8-state):
-HHHHHHHHHHHHHHH-TTSS-HHHHHHHHHHHHHHHHHHHHHHHHHHHHHHHHHHHHHHHTTT----------HHHHHHHHHHHHHHHHHHHHHHH-HHHHGGGHHHHHHHHHHHHTSHHHHHHHHHHHHHIIIIIGGGGGGGHHHHHHHHHHHTT-S-HHHHHHHHHHHHHHTTSGGGGGTHHHHHTT-

pLDDT: mean 89.44, std 11.98, range [46.75, 98.44]

Organism: Alexandrium catenella (NCBI:txid2925)